Protein AF-A0A1L7AL75-F1 (afdb_monomer)

Organism: NCBI:txid257708

pLDDT: mean 78.02, std 17.89, range [44.78, 97.56]

Sequence (225 aa):
MPAPNPRIIEMVKQGLTTDAICAELGMRPRGLEHHITLARKMGLLPPSKFDPRRVDREAILNAWFAGMSRRQIVRAGIVGKARTVERVIETARNQGDPRAVFRERLPSVAVTEATVQKLRAEGLSLNKIAAAVGCHPSTVKKLLEGTVTTPEPVEPEPAPYTPPPIRRRVSALMEDQRMPELHRARKPASPGICERIPDPAAQARAVNRSPAVLSTRWADGWEGV

Nearest PDB structures (foldseek):
  2rn7-assembly1_A  TM=2.787E-01  e=5.007E+00  Shigella flexneri

Solvent-accessible surface area (backbone atoms only — not comparable to full-atom values): 14844 Å² total; per-residue (Å²): 131,86,78,55,62,65,68,60,53,52,44,51,72,74,66,54,54,72,66,60,54,23,64,76,67,75,44,56,66,72,60,52,52,51,35,54,50,51,30,34,76,69,66,76,39,79,75,58,95,78,33,90,85,63,64,54,61,63,61,53,40,51,44,42,54,72,67,46,50,63,67,52,44,31,73,69,64,71,37,97,46,56,69,56,55,51,52,51,35,52,55,32,39,78,70,68,37,77,53,38,48,67,65,69,66,64,53,69,79,60,73,44,66,66,57,56,50,51,47,45,74,73,68,50,54,62,65,57,50,15,62,76,70,74,48,57,49,69,57,55,47,50,56,60,60,68,65,60,68,70,73,72,75,75,70,72,75,75,71,80,84,71,80,74,81,86,72,86,77,78,88,88,86,85,86,83,90,76,81,78,78,85,78,78,74,76,76,77,78,75,79,77,80,75,76,77,76,75,63,77,80,64,67,77,72,71,80,81,72,78,82,76,83,80,84,78,86,81,82,82,87,84,81,91,135

Secondary structure (DSSP, 8-state):
-PPPPHHHHHHHHTT--HHHHHHHHT--HHHHHHHHHHHHHTTSSPPPTT-TTS--HHHHHHHHHTT--HHHHHHTTS-S-HHHHHHHHHHHHHTT-TTTS--TT--GGG--HHHHHHHHHTT--HHHHHHHHTS-HHHHHHHHHHT----------PPP--PPP-----S--S----PPP-----PPPPPP-------TTTGGGSS--PPP-------------

Structure (mmCIF, N/CA/C/O backbone):
data_AF-A0A1L7AL75-F1
#
_entry.id   AF-A0A1L7AL75-F1
#
loop_
_atom_site.group_PDB
_atom_site.id
_atom_site.type_symbol
_atom_site.label_atom_id
_atom_site.label_alt_id
_atom_site.label_comp_id
_atom_site.label_asym_id
_atom_site.label_entity_id
_atom_site.label_seq_id
_atom_site.pdbx_PDB_ins_code
_atom_site.Cartn_x
_atom_site.Cartn_y
_atom_site.Cartn_z
_atom_site.occupancy
_atom_site.B_iso_or_equiv
_atom_site.auth_seq_id
_atom_site.auth_comp_id
_atom_site.auth_asym_id
_atom_site.auth_atom_id
_atom_site.pdbx_PDB_model_num
ATOM 1 N N . MET A 1 1 ? 30.966 3.715 -29.310 1.00 74.25 1 MET A N 1
ATOM 2 C CA . MET A 1 1 ? 29.791 2.960 -28.813 1.00 74.25 1 MET A CA 1
ATOM 3 C C . MET A 1 1 ? 29.068 2.419 -30.035 1.00 74.25 1 MET A C 1
ATOM 5 O O . MET A 1 1 ? 28.777 3.234 -30.903 1.00 74.25 1 MET A O 1
ATOM 9 N N . PRO A 1 2 ? 28.858 1.101 -30.173 1.00 87.94 2 PRO A N 1
ATOM 10 C CA . PRO A 1 2 ? 28.135 0.561 -31.323 1.00 87.94 2 PRO A CA 1
ATOM 11 C C . PRO A 1 2 ? 26.689 1.074 -31.330 1.00 87.94 2 PRO A C 1
ATOM 13 O O . PRO A 1 2 ? 26.064 1.192 -30.272 1.00 87.94 2 PRO A O 1
ATOM 16 N N . ALA A 1 3 ? 26.170 1.398 -32.514 1.00 92.88 3 ALA A N 1
ATOM 17 C CA . ALA A 1 3 ? 24.774 1.786 -32.679 1.00 92.88 3 ALA A CA 1
ATOM 18 C C . ALA A 1 3 ? 23.839 0.604 -32.337 1.00 92.88 3 ALA A C 1
ATOM 20 O O . ALA A 1 3 ? 24.206 -0.557 -32.554 1.00 92.88 3 ALA A O 1
ATOM 21 N N . PRO A 1 4 ? 22.636 0.854 -31.784 1.00 93.31 4 PRO A N 1
ATOM 22 C CA . PRO A 1 4 ? 21.658 -0.198 -31.548 1.00 93.31 4 PRO A CA 1
ATOM 23 C C . PRO A 1 4 ? 21.196 -0.819 -32.872 1.00 93.31 4 PRO A C 1
ATOM 25 O O . PRO A 1 4 ? 20.992 -0.110 -33.854 1.00 93.31 4 PRO A O 1
ATOM 28 N N . ASN A 1 5 ? 21.019 -2.143 -32.896 1.00 94.19 5 ASN A N 1
ATOM 29 C CA . ASN A 1 5 ? 20.555 -2.847 -34.089 1.00 94.19 5 ASN A CA 1
ATOM 30 C C . ASN A 1 5 ? 19.122 -2.384 -34.447 1.00 94.19 5 ASN A C 1
ATOM 32 O O . ASN A 1 5 ? 18.234 -2.505 -33.596 1.00 94.19 5 ASN A O 1
ATOM 36 N N . PRO A 1 6 ? 18.869 -1.873 -35.669 1.00 95.00 6 PRO A N 1
ATOM 37 C CA . PRO A 1 6 ? 17.564 -1.334 -36.055 1.00 95.00 6 PRO A CA 1
ATOM 38 C C . PRO A 1 6 ? 16.448 -2.384 -36.010 1.00 95.00 6 PRO A C 1
ATOM 40 O O . PRO A 1 6 ? 15.329 -2.062 -35.614 1.00 95.00 6 PRO A O 1
ATOM 43 N N . ARG A 1 7 ? 16.758 -3.656 -36.295 1.00 96.31 7 ARG A N 1
ATOM 44 C CA . ARG A 1 7 ? 15.775 -4.748 -36.268 1.00 96.31 7 ARG A CA 1
ATOM 45 C C . ARG A 1 7 ? 15.210 -4.980 -34.863 1.00 96.31 7 ARG A C 1
ATOM 47 O O . ARG A 1 7 ? 14.011 -5.174 -34.708 1.00 96.31 7 ARG A O 1
ATOM 54 N N . ILE A 1 8 ? 16.041 -4.845 -33.822 1.00 95.00 8 ILE A N 1
ATOM 55 C CA . ILE A 1 8 ? 15.587 -4.910 -32.419 1.00 95.00 8 ILE A CA 1
ATOM 56 C C . ILE A 1 8 ? 14.568 -3.799 -32.129 1.00 95.00 8 ILE A C 1
ATOM 58 O O . ILE A 1 8 ? 13.581 -4.024 -31.433 1.00 95.00 8 ILE A O 1
ATOM 62 N N . ILE A 1 9 ? 14.797 -2.592 -32.653 1.00 95.25 9 ILE A N 1
ATOM 63 C CA . ILE A 1 9 ? 13.930 -1.432 -32.414 1.00 95.25 9 ILE A CA 1
ATOM 64 C C . ILE A 1 9 ? 12.550 -1.664 -33.032 1.00 95.25 9 ILE A C 1
ATOM 66 O O . ILE A 1 9 ? 11.542 -1.395 -32.380 1.00 95.25 9 ILE A O 1
ATOM 70 N N . GLU A 1 10 ? 12.495 -2.180 -34.259 1.00 95.88 10 GLU A N 1
ATOM 71 C CA . GLU A 1 10 ? 11.233 -2.499 -34.933 1.00 95.88 10 GLU A CA 1
ATOM 72 C C . GLU A 1 10 ? 10.448 -3.588 -34.200 1.00 95.88 10 GLU A C 1
ATOM 74 O O . GLU A 1 10 ? 9.269 -3.391 -33.912 1.00 95.88 10 GLU A O 1
ATOM 79 N N . MET A 1 11 ? 11.105 -4.678 -33.796 1.00 95.75 11 MET A N 1
ATOM 80 C CA . MET A 1 11 ? 10.448 -5.768 -33.065 1.00 95.75 11 MET A CA 1
ATOM 81 C C . MET A 1 11 ? 9.888 -5.305 -31.711 1.00 95.75 11 MET A C 1
ATOM 83 O O . MET A 1 11 ? 8.783 -5.681 -31.322 1.00 95.75 11 MET A O 1
ATOM 87 N N . VAL A 1 12 ? 10.607 -4.430 -30.996 1.00 93.00 12 VAL A N 1
ATOM 88 C CA . VAL A 1 12 ? 10.096 -3.842 -29.745 1.00 93.00 12 VAL A CA 1
ATOM 89 C C . VAL A 1 12 ? 8.904 -2.917 -30.011 1.00 93.00 12 VAL A C 1
ATOM 91 O O . VAL A 1 12 ? 7.951 -2.920 -29.234 1.00 93.00 12 VAL A O 1
ATOM 94 N N . LYS A 1 13 ? 8.917 -2.138 -31.102 1.00 92.56 13 LYS A N 1
ATOM 95 C CA . LYS A 1 13 ? 7.774 -1.292 -31.498 1.00 92.56 13 LYS A CA 1
ATOM 96 C C . LYS A 1 13 ? 6.542 -2.117 -31.874 1.00 92.56 13 LYS A C 1
ATOM 98 O O . LYS A 1 13 ? 5.430 -1.684 -31.594 1.00 92.56 13 LYS A O 1
ATOM 103 N N . GLN A 1 14 ? 6.742 -3.304 -32.440 1.00 94.81 14 GLN A N 1
ATOM 104 C CA . GLN A 1 14 ? 5.688 -4.284 -32.718 1.00 94.81 14 GLN A CA 1
ATOM 105 C C . GLN A 1 14 ? 5.157 -4.980 -31.450 1.00 94.81 14 GLN A C 1
ATOM 107 O O . GLN A 1 14 ? 4.190 -5.731 -31.523 1.00 94.81 14 GLN A O 1
ATOM 112 N N . GLY A 1 15 ? 5.755 -4.726 -30.280 1.00 91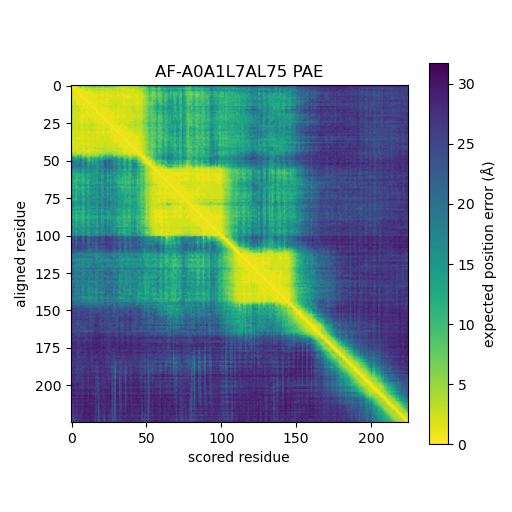.06 15 GLY A N 1
ATOM 113 C CA . GLY A 1 15 ? 5.295 -5.274 -29.005 1.00 91.06 15 GLY A CA 1
ATOM 114 C C . GLY A 1 15 ? 5.751 -6.707 -28.731 1.00 91.06 15 GLY A C 1
ATOM 115 O O . GLY A 1 15 ? 5.181 -7.353 -27.852 1.00 91.06 15 GLY A O 1
ATOM 116 N N . LEU A 1 16 ? 6.769 -7.209 -29.441 1.00 93.50 16 LEU A N 1
ATOM 117 C CA . LEU A 1 16 ? 7.317 -8.536 -29.170 1.00 93.50 16 LEU A CA 1
ATOM 118 C C . LEU A 1 16 ? 7.963 -8.588 -27.778 1.00 93.50 16 LEU A C 1
ATOM 120 O O . LEU A 1 16 ? 8.578 -7.627 -27.303 1.00 93.50 16 LEU A O 1
ATOM 124 N N . THR A 1 17 ? 7.838 -9.745 -27.128 1.00 92.12 17 THR A N 1
ATOM 125 C CA . THR A 1 17 ? 8.481 -10.006 -25.837 1.00 92.12 17 THR A CA 1
ATOM 126 C C . THR A 1 17 ? 9.994 -10.149 -26.004 1.00 92.12 17 THR A C 1
ATOM 128 O O . THR A 1 17 ? 10.495 -10.516 -27.068 1.00 92.12 17 THR A O 1
ATOM 131 N N . THR A 1 18 ? 10.750 -9.879 -24.937 1.00 91.69 18 THR A N 1
ATOM 132 C CA . THR A 1 18 ? 12.217 -10.010 -24.950 1.00 91.69 18 THR A CA 1
ATOM 133 C C . THR A 1 18 ? 12.675 -11.418 -25.312 1.00 91.69 18 THR A C 1
ATOM 135 O O . THR A 1 18 ? 13.681 -11.561 -26.002 1.00 91.69 18 THR A O 1
ATOM 138 N N . ASP A 1 19 ? 11.928 -12.442 -24.902 1.00 91.56 19 ASP A N 1
ATOM 139 C CA . ASP A 1 19 ? 12.275 -13.840 -25.165 1.00 91.56 19 ASP A CA 1
ATOM 140 C C . ASP A 1 19 ? 12.072 -14.199 -26.641 1.00 91.56 19 ASP A C 1
ATOM 142 O O . ASP A 1 19 ? 12.938 -14.839 -27.235 1.00 91.56 19 ASP A O 1
ATOM 146 N N . ALA A 1 20 ? 10.996 -13.700 -27.266 1.00 94.31 20 ALA A N 1
ATOM 147 C CA . ALA A 1 20 ? 10.756 -13.869 -28.699 1.00 94.31 20 ALA A CA 1
ATOM 148 C C . ALA A 1 20 ? 11.853 -13.196 -29.540 1.00 94.31 20 ALA A C 1
ATOM 150 O O . ALA A 1 20 ? 12.378 -13.797 -30.475 1.00 94.31 20 ALA A O 1
ATOM 151 N N . ILE A 1 21 ? 12.269 -11.982 -29.158 1.00 95.88 21 ILE A N 1
ATOM 152 C CA . ILE A 1 21 ? 13.355 -11.260 -29.839 1.00 95.88 21 ILE A CA 1
ATOM 153 C C . ILE A 1 21 ? 14.695 -11.996 -29.675 1.00 95.88 21 ILE A C 1
ATOM 155 O O . ILE A 1 21 ? 15.465 -12.097 -30.631 1.00 95.88 21 ILE A O 1
ATOM 159 N N . CYS A 1 22 ? 14.988 -12.524 -28.479 1.00 96.25 22 CYS A N 1
ATOM 160 C CA . CYS A 1 22 ? 16.199 -13.318 -28.246 1.00 96.25 22 CYS A CA 1
ATOM 161 C C . CYS A 1 22 ? 16.224 -14.581 -29.111 1.00 96.25 22 CYS A C 1
ATOM 163 O O . CYS A 1 22 ? 17.262 -14.883 -29.700 1.00 96.25 22 CYS A O 1
ATOM 165 N N . ALA A 1 23 ? 15.094 -15.293 -29.189 1.00 96.62 23 ALA A N 1
ATOM 166 C CA . ALA A 1 23 ? 14.960 -16.515 -29.971 1.00 96.62 23 ALA A CA 1
ATOM 167 C C . ALA A 1 23 ? 15.145 -16.256 -31.474 1.00 96.62 23 ALA A C 1
ATOM 169 O O . ALA A 1 23 ? 15.898 -16.977 -32.122 1.00 96.62 23 ALA A O 1
ATOM 170 N N . GLU A 1 24 ? 14.530 -15.200 -32.014 1.00 96.88 24 GLU A N 1
ATOM 171 C CA . GLU A 1 24 ? 14.629 -14.873 -33.442 1.00 96.88 24 GLU A CA 1
ATOM 172 C C . GLU A 1 24 ? 16.035 -14.410 -33.850 1.00 96.88 24 GLU A C 1
ATOM 174 O O . GLU A 1 24 ? 16.528 -14.770 -34.916 1.00 96.88 24 GLU A O 1
ATOM 179 N N . LEU A 1 25 ? 16.705 -13.620 -33.006 1.00 96.06 25 LEU A N 1
ATOM 180 C CA . LEU A 1 25 ? 18.017 -13.051 -33.332 1.00 96.06 25 LEU A CA 1
ATOM 181 C C . LEU A 1 25 ? 19.196 -13.925 -32.879 1.00 96.06 25 LEU A C 1
ATOM 183 O O . LEU A 1 25 ? 20.348 -13.538 -33.080 1.00 96.06 25 LEU A O 1
ATOM 187 N N . GLY A 1 26 ? 18.940 -15.063 -32.223 1.00 96.38 26 GLY A N 1
ATOM 188 C CA . GLY A 1 26 ? 19.986 -15.903 -31.627 1.00 96.38 26 GLY A CA 1
ATOM 189 C C . GLY A 1 26 ? 20.821 -15.165 -30.571 1.00 96.38 26 GLY A C 1
ATOM 190 O O . GLY A 1 26 ? 21.999 -15.463 -30.370 1.00 96.38 26 GLY A O 1
ATOM 191 N N . MET A 1 27 ? 20.239 -14.156 -29.916 1.00 95.56 27 MET A N 1
ATOM 192 C CA . MET A 1 27 ? 20.937 -13.283 -28.972 1.00 95.56 27 MET A CA 1
ATOM 193 C C . MET A 1 27 ? 20.711 -13.714 -27.526 1.00 95.56 27 MET A C 1
ATOM 195 O O . MET A 1 27 ? 19.650 -14.200 -27.146 1.00 95.56 27 MET A O 1
ATOM 199 N N . ARG A 1 28 ? 21.706 -13.462 -26.667 1.00 95.88 28 ARG A N 1
ATOM 200 C CA . ARG A 1 28 ? 21.546 -13.635 -25.217 1.00 95.88 28 ARG A CA 1
ATOM 201 C C . ARG A 1 28 ? 20.723 -12.477 -24.622 1.00 95.88 28 ARG A C 1
ATOM 203 O O . ARG A 1 28 ? 20.970 -11.330 -25.009 1.00 95.88 28 ARG A O 1
ATOM 210 N N . PRO A 1 29 ? 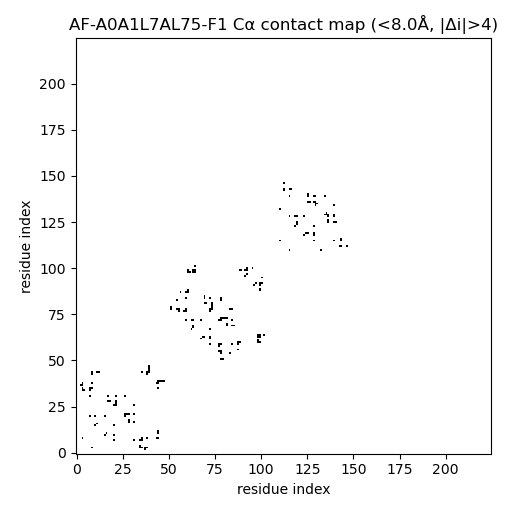19.886 -12.718 -23.592 1.00 92.56 29 PRO A N 1
ATOM 211 C CA . PRO A 1 29 ? 19.052 -11.686 -22.961 1.00 92.56 29 PRO A CA 1
ATOM 212 C C . PRO A 1 29 ? 19.815 -10.430 -22.525 1.00 92.56 29 PRO A C 1
ATOM 214 O O . PRO A 1 29 ? 19.401 -9.314 -22.818 1.00 92.56 29 PRO A O 1
ATOM 217 N N . ARG A 1 30 ? 21.002 -10.591 -21.921 1.00 89.88 30 ARG A N 1
ATOM 218 C CA . ARG A 1 30 ? 21.849 -9.452 -21.509 1.00 89.88 30 ARG A CA 1
ATOM 219 C C . ARG A 1 30 ? 22.296 -8.571 -22.681 1.00 89.88 30 ARG A C 1
ATOM 221 O O . ARG A 1 30 ? 22.416 -7.359 -22.527 1.00 89.88 30 ARG A O 1
ATOM 228 N N . GLY A 1 31 ? 22.566 -9.177 -23.839 1.00 92.62 31 GLY A N 1
ATOM 229 C CA . GLY A 1 31 ? 22.926 -8.438 -25.050 1.00 92.62 31 GLY A CA 1
ATOM 230 C C . GLY A 1 31 ? 21.741 -7.624 -25.562 1.00 92.62 31 GLY A C 1
ATOM 231 O O . GLY A 1 31 ? 21.882 -6.435 -25.842 1.00 92.62 31 GLY A O 1
ATOM 232 N N . LEU A 1 32 ? 20.556 -8.238 -25.593 1.00 93.75 32 LEU A N 1
ATOM 233 C CA . LEU A 1 32 ? 19.314 -7.567 -25.968 1.00 93.75 32 LEU A CA 1
ATOM 234 C C . LEU A 1 32 ? 18.988 -6.389 -25.031 1.00 93.75 32 LEU A C 1
ATOM 236 O O . LEU A 1 32 ? 18.718 -5.286 -25.506 1.00 93.75 32 LEU A O 1
ATOM 240 N N . GLU A 1 33 ? 19.079 -6.579 -23.711 1.00 90.38 33 GLU A N 1
ATOM 241 C CA . GLU A 1 33 ? 18.857 -5.518 -22.716 1.00 90.38 33 GLU A CA 1
ATOM 242 C C . GLU A 1 33 ? 19.773 -4.308 -22.940 1.00 90.38 33 GLU A C 1
ATOM 244 O O . GLU A 1 33 ? 19.332 -3.158 -22.822 1.00 90.38 33 GLU A O 1
ATOM 249 N N . HIS A 1 34 ? 21.038 -4.547 -23.301 1.00 92.75 34 HIS A N 1
ATOM 250 C CA . HIS A 1 34 ? 21.986 -3.481 -23.607 1.00 92.75 34 HIS A CA 1
ATOM 251 C C . HIS A 1 34 ? 21.549 -2.665 -24.832 1.00 92.75 34 HIS A C 1
ATOM 253 O O . HIS A 1 34 ? 21.519 -1.433 -24.769 1.00 92.75 34 HIS A O 1
ATOM 259 N N . HIS A 1 35 ? 21.132 -3.329 -25.915 1.00 93.81 35 HIS A N 1
ATOM 260 C CA . HIS A 1 35 ? 20.636 -2.660 -27.121 1.00 93.81 35 HIS A CA 1
ATOM 261 C C . HIS A 1 35 ? 19.342 -1.882 -26.874 1.00 93.81 35 HIS A C 1
ATOM 263 O O . HIS A 1 35 ? 19.243 -0.728 -27.290 1.00 93.81 35 HIS A O 1
ATOM 269 N N . ILE A 1 36 ? 18.380 -2.461 -26.149 1.00 90.88 36 ILE A N 1
ATOM 270 C CA . ILE A 1 36 ? 17.136 -1.775 -25.769 1.00 90.88 36 ILE A CA 1
ATOM 271 C C . ILE A 1 36 ? 17.451 -0.536 -24.919 1.00 90.88 36 ILE A C 1
ATOM 273 O O . ILE A 1 36 ? 16.872 0.533 -25.123 1.00 90.88 36 ILE A O 1
ATOM 277 N N . THR A 1 37 ? 18.397 -0.650 -23.984 1.00 90.12 37 THR A N 1
ATOM 278 C CA . THR A 1 37 ? 18.828 0.469 -23.135 1.00 90.12 37 THR A CA 1
ATOM 279 C C . THR A 1 37 ? 19.482 1.583 -23.951 1.00 90.12 37 THR A C 1
ATOM 281 O O . THR A 1 37 ? 19.159 2.754 -23.747 1.00 90.12 37 THR A O 1
ATOM 284 N N . LEU A 1 38 ? 20.377 1.245 -24.884 1.00 93.00 38 LEU A N 1
ATOM 285 C CA . LEU A 1 38 ? 21.004 2.215 -25.786 1.00 93.00 38 LEU A CA 1
ATOM 286 C C . LEU A 1 38 ? 19.973 2.904 -26.687 1.00 93.00 38 LEU A C 1
ATOM 288 O O . LEU A 1 38 ? 19.961 4.130 -26.765 1.00 93.00 38 LEU A O 1
ATOM 292 N N . ALA A 1 39 ? 19.063 2.142 -27.297 1.00 92.81 39 ALA A N 1
ATOM 293 C CA . ALA A 1 39 ? 18.007 2.682 -28.150 1.00 92.81 39 ALA A CA 1
ATOM 294 C C . ALA A 1 39 ? 17.091 3.661 -27.394 1.00 92.81 39 ALA A C 1
ATOM 296 O O . ALA A 1 39 ? 16.748 4.715 -27.927 1.00 92.81 39 ALA A O 1
ATOM 297 N N . ARG A 1 40 ? 16.754 3.370 -26.129 1.00 90.62 40 ARG A N 1
ATOM 298 C CA . ARG A 1 40 ? 16.012 4.300 -25.257 1.00 90.62 40 ARG A CA 1
ATOM 299 C C . ARG A 1 40 ? 16.813 5.554 -24.916 1.00 90.62 40 ARG A C 1
ATOM 301 O O . ARG A 1 40 ? 16.264 6.647 -24.978 1.00 90.62 40 ARG A O 1
ATOM 308 N N . LYS A 1 41 ? 18.105 5.423 -24.587 1.00 88.31 41 LYS A N 1
ATOM 309 C CA . LYS A 1 41 ? 18.988 6.582 -24.334 1.00 88.31 41 LYS A CA 1
ATOM 310 C C . LYS A 1 41 ? 19.091 7.514 -25.541 1.00 88.31 41 LYS A C 1
ATOM 312 O O . LYS A 1 41 ? 19.241 8.713 -25.360 1.00 88.31 41 LYS A O 1
ATOM 317 N N . MET A 1 42 ? 19.000 6.958 -26.745 1.00 94.12 42 MET A N 1
ATOM 318 C CA . MET A 1 42 ? 19.014 7.696 -28.008 1.00 94.12 42 MET A CA 1
ATOM 319 C C . MET A 1 42 ? 17.627 8.193 -28.453 1.00 94.12 42 MET A C 1
ATOM 321 O O . MET A 1 42 ? 17.516 8.769 -29.528 1.00 94.12 42 MET A O 1
ATOM 325 N N . GLY A 1 43 ? 16.563 7.953 -27.677 1.00 92.38 43 GLY A N 1
ATOM 326 C CA . GLY A 1 43 ? 15.202 8.380 -28.026 1.00 92.38 43 GLY A CA 1
ATOM 327 C C . GLY A 1 43 ? 14.541 7.593 -29.167 1.00 92.38 43 GLY A C 1
ATOM 328 O O . GLY A 1 43 ? 13.492 8.000 -29.652 1.00 92.38 43 GLY A O 1
ATOM 329 N N . LEU A 1 44 ? 15.115 6.461 -29.595 1.00 94.06 44 LEU A N 1
ATOM 330 C CA . LEU A 1 44 ? 14.571 5.639 -30.690 1.00 94.06 44 LEU A CA 1
ATOM 331 C C . LEU A 1 44 ? 13.434 4.706 -30.252 1.00 94.06 44 LEU A C 1
ATOM 333 O O . LEU A 1 44 ? 12.650 4.233 -31.080 1.00 94.06 44 LEU A O 1
ATOM 337 N N . LEU A 1 45 ? 13.362 4.422 -28.953 1.00 90.44 45 LEU A N 1
ATOM 338 C CA . LEU A 1 45 ? 12.288 3.665 -28.325 1.00 90.44 45 LEU A CA 1
ATOM 339 C C . LEU A 1 45 ? 11.632 4.513 -27.238 1.00 90.44 45 LEU A C 1
ATOM 341 O O . LEU A 1 45 ? 12.342 5.251 -26.544 1.00 90.44 45 LEU A O 1
ATOM 345 N N . PRO A 1 46 ? 10.310 4.369 -27.029 1.00 80.62 46 PRO A N 1
ATOM 346 C CA . PRO A 1 46 ? 9.662 4.995 -25.892 1.00 80.62 46 PRO A CA 1
ATOM 347 C C . PRO A 1 46 ? 10.322 4.511 -24.590 1.00 80.62 46 PRO A C 1
ATOM 349 O O . PRO A 1 46 ? 10.786 3.359 -24.509 1.00 80.62 46 PRO A O 1
ATOM 352 N N . PRO A 1 47 ? 10.392 5.373 -23.559 1.00 74.00 47 PRO A N 1
ATOM 353 C CA . PRO A 1 47 ? 10.876 4.957 -22.253 1.00 74.00 47 PRO A CA 1
ATOM 354 C C . PRO A 1 47 ? 10.069 3.741 -21.792 1.00 74.00 47 PRO A C 1
ATOM 356 O O . PRO A 1 47 ? 8.862 3.653 -22.023 1.00 74.00 47 PRO A O 1
ATOM 359 N N . SER A 1 48 ? 10.754 2.768 -21.187 1.00 69.12 48 SER A N 1
ATOM 360 C CA . SER A 1 48 ? 10.103 1.589 -20.613 1.00 69.12 48 SER A CA 1
ATOM 361 C C . SER A 1 48 ? 8.925 2.035 -19.753 1.00 69.12 48 SER A C 1
ATOM 363 O O . SER A 1 48 ? 9.116 2.879 -18.879 1.00 69.12 48 SER A O 1
ATOM 365 N N . LYS A 1 49 ? 7.741 1.437 -19.933 1.00 59.72 49 LYS A N 1
ATOM 366 C CA . LYS A 1 49 ? 6.634 1.612 -18.972 1.00 59.72 49 LYS A CA 1
ATOM 367 C C . LYS A 1 49 ? 7.064 1.212 -17.554 1.00 59.72 49 LYS A C 1
ATOM 369 O O . LYS A 1 49 ? 6.535 1.717 -16.577 1.00 59.72 49 LYS A O 1
ATOM 374 N N . PHE A 1 50 ? 8.067 0.340 -17.463 1.00 54.38 50 PHE A N 1
ATOM 375 C CA . PHE A 1 50 ? 8.745 -0.040 -16.237 1.00 54.38 50 PHE A CA 1
ATOM 376 C C . PHE A 1 50 ? 10.177 0.501 -16.266 1.00 54.38 50 PHE A C 1
ATOM 378 O O . PHE A 1 50 ? 11.138 -0.242 -16.473 1.00 54.38 50 PHE A O 1
ATOM 385 N N . ASP A 1 51 ? 10.339 1.819 -16.188 1.00 58.47 51 ASP A N 1
ATOM 386 C CA . ASP A 1 51 ? 11.636 2.384 -15.838 1.00 58.47 51 ASP A CA 1
ATOM 387 C C . ASP A 1 51 ? 11.686 2.448 -14.306 1.00 58.47 51 ASP A C 1
ATOM 389 O O . ASP A 1 51 ? 10.998 3.278 -13.712 1.00 58.47 51 ASP A O 1
ATOM 393 N N . PRO A 1 52 ? 12.481 1.602 -13.625 1.00 55.09 52 PRO A N 1
ATOM 394 C CA . PRO A 1 52 ? 12.601 1.655 -12.169 1.00 55.09 52 PRO A CA 1
ATOM 395 C C . PRO A 1 52 ? 13.120 3.013 -11.667 1.00 55.09 52 PRO A C 1
ATOM 397 O O . PRO A 1 52 ? 13.074 3.271 -10.464 1.00 55.09 52 PRO A O 1
ATOM 400 N N . ARG A 1 53 ? 13.624 3.873 -12.568 1.00 59.62 53 ARG A N 1
ATOM 401 C CA . ARG A 1 53 ? 14.015 5.256 -12.282 1.00 59.62 53 ARG A CA 1
ATOM 402 C C . ARG A 1 53 ? 12.872 6.255 -12.464 1.00 59.62 53 ARG A C 1
ATOM 404 O O . ARG A 1 53 ? 12.864 7.257 -11.757 1.00 59.62 53 ARG A O 1
ATOM 411 N N . ARG A 1 54 ? 11.897 5.990 -13.341 1.00 67.19 54 ARG A N 1
ATOM 412 C CA . ARG A 1 54 ? 10.644 6.759 -13.424 1.00 67.19 54 ARG A CA 1
ATOM 413 C C . ARG A 1 54 ? 9.570 6.039 -12.634 1.00 67.19 54 ARG A C 1
ATOM 415 O O . ARG A 1 54 ? 8.638 5.452 -13.168 1.00 67.19 54 ARG A O 1
ATOM 422 N N . VAL A 1 55 ? 9.746 6.088 -11.325 1.00 80.12 55 VAL A N 1
ATOM 423 C CA . VAL A 1 55 ? 8.680 5.761 -10.390 1.00 80.12 55 VAL A CA 1
ATOM 424 C C . VAL A 1 55 ? 7.531 6.723 -10.679 1.00 80.12 55 VAL A C 1
ATOM 426 O O . VAL A 1 55 ? 7.714 7.932 -10.533 1.00 80.12 55 VAL A O 1
ATOM 429 N N . ASP A 1 56 ? 6.382 6.202 -11.106 1.00 90.38 56 ASP A N 1
ATOM 430 C CA . ASP A 1 56 ? 5.184 7.015 -11.305 1.00 90.38 56 ASP A CA 1
ATOM 431 C C . ASP A 1 56 ? 4.668 7.472 -9.935 1.00 90.38 56 ASP A C 1
ATOM 433 O O . ASP A 1 56 ? 3.926 6.784 -9.227 1.00 90.38 56 ASP A O 1
ATOM 437 N N . ARG A 1 57 ? 5.185 8.629 -9.517 1.00 93.50 57 ARG A N 1
ATOM 438 C CA . ARG A 1 57 ? 4.933 9.219 -8.208 1.00 93.50 57 ARG A CA 1
ATOM 439 C C . ARG A 1 57 ? 3.444 9.488 -8.019 1.00 93.50 57 ARG A C 1
ATOM 441 O O . ARG A 1 57 ? 2.930 9.249 -6.929 1.00 93.50 57 ARG A O 1
ATOM 448 N N . GLU A 1 58 ? 2.764 9.933 -9.070 1.00 94.62 58 GLU A N 1
ATOM 449 C CA . GLU A 1 58 ? 1.338 10.238 -9.036 1.00 94.62 58 GLU A CA 1
ATOM 450 C C . GLU A 1 58 ? 0.505 8.967 -8.897 1.00 94.62 58 GLU A C 1
ATOM 452 O O . GLU A 1 58 ? -0.375 8.916 -8.038 1.00 94.62 58 GLU A O 1
ATOM 457 N N . ALA A 1 59 ? 0.823 7.908 -9.650 1.00 94.69 59 ALA A N 1
ATOM 458 C CA . ALA A 1 59 ? 0.136 6.624 -9.521 1.00 94.69 59 ALA A CA 1
ATOM 459 C C . ALA A 1 59 ? 0.283 6.026 -8.113 1.00 94.69 59 ALA A C 1
ATOM 461 O O . ALA A 1 59 ? -0.693 5.528 -7.546 1.00 94.69 59 ALA A O 1
ATOM 462 N N . ILE A 1 60 ? 1.476 6.117 -7.510 1.00 95.19 60 ILE A N 1
ATOM 463 C CA . ILE A 1 60 ? 1.700 5.670 -6.127 1.00 95.19 60 ILE A CA 1
ATOM 464 C C . ILE A 1 60 ? 0.851 6.478 -5.144 1.00 95.19 60 ILE A C 1
ATOM 466 O O . ILE A 1 60 ? 0.204 5.886 -4.280 1.00 95.19 60 ILE A O 1
ATOM 470 N N . LEU A 1 61 ? 0.849 7.809 -5.258 1.00 95.19 61 LEU A N 1
ATOM 471 C CA . LEU A 1 61 ? 0.096 8.678 -4.352 1.00 95.19 61 LEU A CA 1
ATOM 472 C C . LEU A 1 61 ? -1.417 8.502 -4.514 1.00 95.19 61 LEU A C 1
ATOM 474 O O . LEU A 1 61 ? -2.125 8.478 -3.514 1.00 95.19 61 LEU A O 1
ATOM 478 N N . ASN A 1 62 ? -1.911 8.300 -5.737 1.00 94.62 62 ASN A N 1
ATOM 479 C CA . ASN A 1 62 ? -3.322 8.019 -6.000 1.00 94.62 62 ASN A CA 1
ATOM 480 C C . ASN A 1 62 ? -3.750 6.664 -5.425 1.00 94.62 62 ASN A C 1
ATOM 482 O O . ASN A 1 62 ? -4.780 6.579 -4.761 1.00 94.62 62 ASN A O 1
ATOM 486 N N . ALA A 1 63 ? -2.947 5.612 -5.618 1.00 94.38 63 ALA A N 1
ATOM 487 C CA . ALA A 1 63 ? -3.227 4.294 -5.049 1.00 94.38 63 ALA A CA 1
ATOM 488 C C . ALA A 1 63 ? -3.184 4.314 -3.513 1.00 94.38 63 ALA A C 1
ATOM 490 O O . ALA A 1 63 ? -4.030 3.715 -2.849 1.00 94.38 63 ALA A O 1
ATOM 491 N N . TRP A 1 64 ? -2.225 5.045 -2.941 1.00 94.31 64 TRP A N 1
ATOM 492 C CA . TRP A 1 64 ? -2.139 5.273 -1.502 1.00 94.31 64 TRP A CA 1
ATOM 493 C C . TRP A 1 64 ? -3.358 6.032 -0.966 1.00 94.31 64 TRP A C 1
ATOM 495 O O . TRP A 1 64 ? -3.965 5.604 0.014 1.00 94.31 64 TRP A O 1
ATOM 505 N N . PHE A 1 65 ? -3.759 7.114 -1.636 1.00 92.94 65 PHE A N 1
ATOM 506 C CA . PHE A 1 65 ? -4.936 7.908 -1.285 1.00 92.94 65 PHE A CA 1
ATOM 507 C C . PHE A 1 65 ? -6.242 7.107 -1.389 1.00 92.94 65 PHE A C 1
ATOM 509 O O . PHE A 1 65 ? -7.142 7.288 -0.573 1.00 92.94 65 PHE A O 1
ATOM 516 N N . ALA A 1 66 ? -6.314 6.152 -2.320 1.00 90.88 66 ALA A N 1
ATOM 517 C CA . ALA A 1 66 ? -7.406 5.184 -2.429 1.00 90.88 66 ALA A CA 1
ATOM 518 C C . ALA A 1 66 ? -7.425 4.132 -1.295 1.00 90.88 66 ALA A C 1
ATOM 520 O O . ALA A 1 66 ? -8.253 3.224 -1.307 1.00 90.88 66 ALA A O 1
ATOM 521 N N . GLY A 1 67 ? -6.516 4.221 -0.318 1.00 90.75 67 GLY A N 1
ATOM 522 C CA . GLY A 1 67 ? -6.461 3.333 0.843 1.00 90.75 67 GLY A CA 1
ATOM 523 C C . GLY A 1 67 ? -5.693 2.032 0.611 1.00 90.75 67 GLY A C 1
ATOM 524 O O . GLY A 1 67 ? -5.726 1.145 1.467 1.00 90.75 67 GLY A O 1
ATOM 525 N N . MET A 1 68 ? -4.979 1.886 -0.511 1.00 92.81 68 MET A N 1
ATOM 526 C CA . MET A 1 68 ? -4.157 0.699 -0.736 1.00 92.81 68 MET A CA 1
ATOM 527 C C . MET A 1 68 ? -2.945 0.685 0.198 1.00 92.81 68 MET A C 1
ATOM 529 O O . MET A 1 68 ? -2.204 1.658 0.340 1.00 92.81 68 MET A O 1
ATOM 533 N N . SER A 1 69 ? -2.678 -0.475 0.794 1.00 91.12 69 SER A N 1
ATOM 534 C CA . SER A 1 69 ? -1.453 -0.695 1.560 1.00 91.12 69 SER A CA 1
ATOM 535 C C . SER A 1 69 ? -0.214 -0.725 0.656 1.00 91.12 69 SER A C 1
ATOM 537 O O . SER A 1 69 ? -0.279 -1.095 -0.517 1.00 91.12 69 SER A O 1
ATOM 539 N N . ARG A 1 70 ? 0.967 -0.460 1.234 1.00 93.88 70 ARG A N 1
ATOM 540 C CA . ARG A 1 70 ? 2.265 -0.545 0.527 1.00 93.88 70 ARG A CA 1
ATOM 541 C C . ARG A 1 70 ? 2.444 -1.864 -0.235 1.00 93.88 70 ARG A C 1
ATOM 543 O O . ARG A 1 70 ? 2.940 -1.869 -1.356 1.00 93.88 70 ARG A O 1
ATOM 550 N N . ARG A 1 71 ? 2.029 -2.986 0.369 1.00 92.25 71 ARG A N 1
ATOM 551 C CA . ARG A 1 71 ? 2.117 -4.319 -0.251 1.00 92.25 71 ARG A CA 1
ATOM 552 C C . ARG A 1 71 ? 1.163 -4.464 -1.437 1.00 92.25 71 ARG A C 1
ATOM 554 O O . ARG A 1 71 ? 1.553 -5.059 -2.435 1.00 92.25 71 ARG A O 1
ATOM 561 N N . GLN A 1 72 ? -0.052 -3.919 -1.344 1.00 92.75 72 GLN A N 1
ATOM 562 C CA . GLN A 1 72 ? -1.018 -3.932 -2.449 1.00 92.75 72 GLN A CA 1
ATOM 563 C C . GLN A 1 72 ? -0.527 -3.097 -3.633 1.00 92.75 72 GLN A C 1
ATOM 565 O O . GLN A 1 72 ? -0.599 -3.578 -4.755 1.00 92.75 72 GLN A O 1
ATOM 570 N N . ILE A 1 73 ? 0.058 -1.921 -3.387 1.00 94.88 73 ILE A N 1
ATOM 571 C CA . ILE A 1 73 ? 0.630 -1.061 -4.440 1.00 94.88 73 ILE A CA 1
ATOM 572 C C . ILE A 1 73 ? 1.752 -1.787 -5.202 1.00 94.88 73 ILE A C 1
ATOM 574 O O . ILE A 1 73 ? 1.810 -1.733 -6.428 1.00 94.88 73 ILE A O 1
ATOM 578 N N . VAL A 1 74 ? 2.621 -2.515 -4.490 1.00 93.88 74 VAL A N 1
ATOM 579 C CA . VAL A 1 74 ? 3.679 -3.327 -5.119 1.00 93.88 74 VAL A CA 1
ATOM 580 C C . VAL A 1 74 ? 3.090 -4.501 -5.901 1.00 93.88 74 VAL A C 1
ATOM 582 O O . VAL A 1 74 ? 3.493 -4.747 -7.034 1.00 93.88 74 VAL A O 1
ATOM 585 N N . ARG A 1 75 ? 2.111 -5.214 -5.328 1.00 91.56 75 ARG A N 1
ATOM 586 C CA . ARG A 1 75 ? 1.441 -6.340 -5.999 1.00 91.56 75 ARG A CA 1
ATOM 587 C C . ARG A 1 75 ? 0.674 -5.899 -7.249 1.00 91.56 75 ARG A C 1
ATOM 589 O O . ARG A 1 75 ? 0.616 -6.658 -8.205 1.00 91.56 75 ARG A O 1
ATOM 596 N N . ALA A 1 76 ? 0.142 -4.679 -7.258 1.00 90.38 76 ALA A N 1
ATOM 597 C CA . ALA A 1 76 ? -0.507 -4.072 -8.416 1.00 90.38 76 ALA A CA 1
ATOM 598 C C . ALA A 1 76 ? 0.475 -3.705 -9.547 1.00 90.38 76 ALA A C 1
ATOM 600 O O . ALA A 1 76 ? 0.048 -3.220 -10.588 1.00 90.38 76 ALA A O 1
ATOM 601 N N . GLY A 1 77 ? 1.787 -3.900 -9.360 1.00 90.19 77 GLY A N 1
ATOM 602 C CA . GLY A 1 77 ? 2.792 -3.637 -10.391 1.00 90.19 77 GLY A CA 1
ATOM 603 C C . GLY A 1 77 ? 3.107 -2.155 -10.608 1.00 90.19 77 GLY A C 1
ATOM 604 O O . GLY A 1 77 ? 3.900 -1.839 -11.488 1.00 90.19 77 GLY A O 1
ATOM 605 N N . ILE A 1 78 ? 2.550 -1.252 -9.788 1.00 88.38 78 ILE A N 1
ATOM 606 C CA . ILE A 1 78 ? 2.804 0.199 -9.870 1.00 88.38 78 ILE A CA 1
ATOM 607 C C . ILE A 1 78 ? 4.286 0.493 -9.600 1.00 88.38 78 ILE A C 1
ATOM 609 O O . ILE A 1 78 ? 4.893 1.363 -10.219 1.00 88.38 78 ILE A O 1
ATOM 613 N N . VAL A 1 79 ? 4.896 -0.254 -8.676 1.00 91.00 79 VAL A N 1
ATOM 614 C CA . VAL A 1 79 ? 6.331 -0.169 -8.402 1.00 91.00 79 VAL A CA 1
ATOM 615 C C . VAL A 1 79 ? 6.877 -1.505 -7.920 1.00 91.00 79 VAL A C 1
ATOM 617 O O . VAL A 1 79 ? 6.236 -2.216 -7.154 1.00 91.00 79 VAL A O 1
ATOM 620 N N . GLY A 1 80 ? 8.106 -1.836 -8.317 1.00 85.81 80 GLY A N 1
ATOM 621 C CA . GLY A 1 80 ? 8.711 -3.129 -7.981 1.00 85.81 80 GLY A CA 1
ATOM 622 C C . GLY A 1 80 ? 9.190 -3.281 -6.531 1.00 85.81 80 GLY A C 1
ATOM 623 O O . GLY A 1 80 ? 9.577 -4.376 -6.137 1.00 85.81 80 GLY A O 1
ATOM 624 N N . LYS A 1 81 ? 9.234 -2.208 -5.725 1.00 91.69 81 LYS A N 1
ATOM 625 C CA . LYS A 1 81 ? 9.820 -2.241 -4.371 1.00 91.69 81 LYS A CA 1
ATOM 626 C C . LYS A 1 81 ? 9.006 -1.431 -3.367 1.00 91.69 81 LYS A C 1
ATOM 628 O O . LYS A 1 81 ? 8.757 -0.245 -3.569 1.00 91.69 81 LYS A O 1
ATOM 633 N N . ALA A 1 82 ? 8.709 -2.036 -2.216 1.00 91.25 82 ALA A N 1
ATOM 634 C CA . ALA A 1 82 ? 7.965 -1.387 -1.131 1.00 91.25 82 ALA A CA 1
ATOM 635 C C . ALA A 1 82 ? 8.689 -0.157 -0.551 1.00 91.25 82 ALA A C 1
ATOM 637 O O . ALA A 1 82 ? 8.050 0.842 -0.234 1.00 91.25 82 ALA A O 1
ATOM 638 N N . ARG A 1 83 ? 10.027 -0.195 -0.475 1.00 92.31 83 ARG A N 1
ATOM 639 C CA . ARG A 1 83 ? 10.846 0.925 0.022 1.00 92.31 83 ARG A CA 1
ATOM 640 C C . ARG A 1 83 ? 10.720 2.181 -0.848 1.00 92.31 83 ARG A C 1
ATOM 642 O O . ARG A 1 83 ? 10.868 3.293 -0.355 1.00 92.31 83 ARG A O 1
ATOM 649 N N . THR A 1 84 ? 10.434 2.008 -2.137 1.00 93.12 84 THR A N 1
ATOM 650 C CA . THR A 1 84 ? 10.193 3.125 -3.053 1.00 93.12 84 THR A CA 1
ATOM 651 C C . THR A 1 84 ? 8.863 3.808 -2.749 1.00 93.12 84 THR A C 1
ATOM 653 O O . THR A 1 84 ? 8.822 5.033 -2.697 1.00 93.12 84 THR A O 1
ATOM 656 N N . VAL A 1 85 ? 7.805 3.030 -2.483 1.00 94.50 85 VAL A N 1
ATOM 657 C CA . VAL A 1 85 ? 6.497 3.554 -2.045 1.00 94.50 85 VAL A CA 1
ATOM 658 C C . VAL A 1 85 ? 6.663 4.403 -0.786 1.00 94.50 85 VAL A C 1
ATOM 660 O O . VAL A 1 85 ? 6.195 5.533 -0.736 1.00 94.50 85 VAL A O 1
ATOM 663 N N . GLU A 1 86 ? 7.382 3.879 0.208 1.00 94.12 86 GLU A N 1
ATOM 664 C CA . GLU A 1 86 ? 7.636 4.571 1.475 1.00 94.12 86 GLU A CA 1
ATOM 665 C C . GLU A 1 86 ? 8.370 5.901 1.279 1.00 94.12 86 GLU A C 1
ATOM 667 O O . GLU A 1 86 ? 7.878 6.929 1.733 1.00 94.12 86 GLU A O 1
ATOM 672 N N . ARG A 1 87 ? 9.469 5.907 0.513 1.00 94.88 87 ARG A N 1
ATOM 673 C CA . ARG A 1 87 ? 10.220 7.135 0.210 1.00 94.88 87 ARG A CA 1
ATOM 674 C C . ARG A 1 87 ? 9.372 8.169 -0.534 1.00 94.88 87 ARG A C 1
ATOM 676 O O . ARG A 1 87 ? 9.482 9.361 -0.260 1.00 94.88 87 ARG A O 1
ATOM 683 N N . VAL A 1 88 ? 8.538 7.734 -1.481 1.00 94.75 88 VAL A N 1
ATOM 684 C CA . VAL A 1 88 ? 7.638 8.625 -2.231 1.00 94.75 88 VAL A CA 1
ATOM 685 C C . VAL A 1 88 ? 6.612 9.278 -1.307 1.00 94.75 88 VAL A C 1
ATOM 687 O O . VAL A 1 88 ? 6.432 10.495 -1.376 1.00 94.75 88 VAL A O 1
ATOM 690 N N . ILE A 1 89 ? 5.981 8.489 -0.434 1.00 94.75 89 ILE A N 1
ATOM 691 C CA . ILE A 1 89 ? 4.996 8.979 0.535 1.00 94.75 89 ILE A CA 1
ATOM 692 C C . ILE A 1 89 ? 5.659 9.932 1.530 1.00 94.75 89 ILE A C 1
ATOM 694 O O . ILE A 1 89 ? 5.130 11.007 1.776 1.00 94.75 89 ILE A O 1
ATOM 698 N N . GLU A 1 90 ? 6.825 9.581 2.070 1.00 93.06 90 GLU A N 1
ATOM 699 C CA . GLU A 1 90 ? 7.580 10.426 3.001 1.00 93.06 90 GLU A CA 1
ATOM 700 C C . GLU A 1 90 ? 7.963 11.768 2.364 1.00 93.06 90 GLU A C 1
ATOM 702 O O . GLU A 1 90 ? 7.689 12.825 2.926 1.00 93.06 90 GLU A O 1
ATOM 707 N N . THR A 1 91 ? 8.488 11.741 1.135 1.00 94.19 91 THR A N 1
ATOM 708 C CA . THR A 1 91 ? 8.815 12.966 0.387 1.00 94.19 91 THR A CA 1
ATOM 709 C C . THR A 1 91 ? 7.570 13.827 0.160 1.00 94.19 91 THR A C 1
ATOM 711 O O . THR A 1 91 ? 7.638 15.047 0.254 1.00 94.19 91 THR A O 1
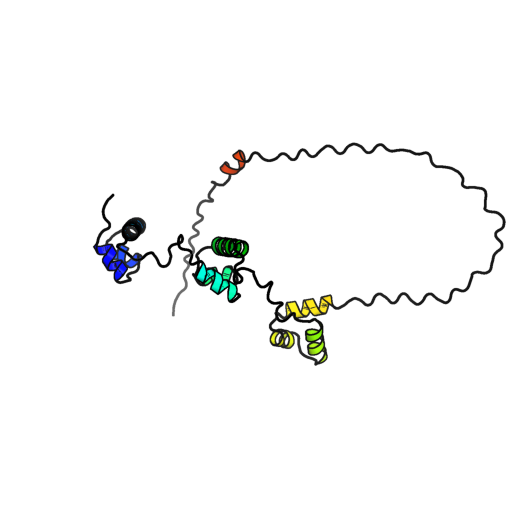ATOM 714 N N . ALA A 1 92 ? 6.423 13.211 -0.141 1.00 95.19 92 ALA A N 1
ATOM 715 C CA . ALA A 1 92 ? 5.172 13.931 -0.363 1.00 95.19 92 ALA A CA 1
ATOM 716 C C . ALA A 1 92 ? 4.574 14.497 0.942 1.00 95.19 92 ALA A C 1
ATOM 718 O O . ALA A 1 92 ? 4.069 15.615 0.936 1.00 95.19 92 ALA A O 1
ATOM 719 N N . ARG A 1 93 ? 4.718 13.800 2.079 1.00 94.00 93 ARG A N 1
ATOM 720 C CA . ARG A 1 93 ? 4.355 14.332 3.407 1.00 94.00 93 ARG A CA 1
ATOM 721 C C . ARG A 1 93 ? 5.178 15.558 3.769 1.00 94.00 93 ARG A C 1
ATOM 723 O O . ARG A 1 93 ? 4.610 16.559 4.185 1.00 94.00 93 ARG A O 1
ATOM 730 N N . ASN A 1 94 ? 6.490 15.498 3.551 1.00 92.19 94 ASN A N 1
ATOM 731 C CA . ASN A 1 94 ? 7.387 16.627 3.807 1.00 92.19 94 ASN A CA 1
ATOM 732 C C . ASN A 1 94 ? 7.070 17.838 2.911 1.00 92.19 94 ASN A C 1
ATOM 734 O O . ASN A 1 94 ? 7.390 18.965 3.268 1.00 92.19 94 ASN A O 1
ATOM 738 N N . GLN A 1 95 ? 6.429 17.612 1.761 1.00 95.75 95 GLN A N 1
ATOM 739 C CA . GLN A 1 95 ? 5.952 18.657 0.850 1.00 95.75 95 GLN A CA 1
ATOM 740 C C . GLN A 1 95 ? 4.536 19.158 1.184 1.00 95.75 95 GLN A C 1
ATOM 742 O O . GLN A 1 95 ? 4.047 20.057 0.509 1.00 95.75 95 GLN A O 1
ATOM 747 N N . GLY A 1 96 ? 3.873 18.596 2.201 1.00 93.75 96 GLY A N 1
ATOM 748 C CA . GLY A 1 96 ? 2.510 18.971 2.580 1.00 93.75 96 GLY A CA 1
ATOM 749 C C . GLY A 1 96 ? 1.425 18.448 1.634 1.00 93.75 96 GLY A C 1
ATOM 750 O O . GLY A 1 96 ? 0.326 18.996 1.616 1.00 93.75 96 GLY A O 1
ATOM 751 N N . ASP A 1 97 ? 1.699 17.404 0.844 1.00 95.44 97 ASP A N 1
ATOM 752 C CA . ASP A 1 97 ? 0.704 16.836 -0.069 1.00 95.44 97 ASP A CA 1
ATOM 753 C C . ASP A 1 97 ? -0.435 16.156 0.725 1.00 95.44 97 ASP A C 1
ATOM 755 O O . ASP A 1 97 ? -0.182 15.186 1.459 1.00 95.44 97 ASP A O 1
ATOM 759 N N . PRO A 1 98 ? -1.701 16.596 0.565 1.00 92.81 98 PRO A N 1
ATOM 760 C CA . PRO A 1 98 ? -2.835 16.029 1.291 1.00 92.81 98 PRO A CA 1
ATOM 761 C C . PRO A 1 98 ? -3.092 14.553 0.957 1.00 92.81 98 PRO A C 1
ATOM 763 O O . PRO A 1 98 ? -3.710 13.851 1.755 1.00 92.81 98 PRO A O 1
ATOM 766 N N . ARG A 1 99 ? -2.615 14.049 -0.192 1.00 92.75 99 ARG A N 1
ATOM 767 C CA . ARG A 1 99 ? -2.727 12.627 -0.560 1.00 92.75 99 ARG A CA 1
ATOM 768 C C . ARG A 1 99 ? -1.780 11.748 0.250 1.00 92.75 99 ARG A C 1
ATOM 770 O O . ARG A 1 99 ? -2.067 10.574 0.469 1.00 92.75 99 ARG A O 1
ATOM 777 N N . ALA A 1 100 ? -0.639 12.296 0.665 1.00 92.44 100 ALA A N 1
ATOM 778 C CA . ALA A 1 100 ? 0.435 11.560 1.326 1.00 92.44 100 ALA A CA 1
ATOM 779 C C . ALA A 1 100 ? 0.307 11.533 2.848 1.00 92.44 100 ALA A C 1
ATOM 781 O O . ALA A 1 100 ? 0.799 10.595 3.498 1.00 92.44 100 ALA A O 1
ATOM 782 N N . VAL A 1 101 ? -0.362 12.542 3.416 1.00 87.31 101 VAL A N 1
ATOM 783 C CA . VAL A 1 101 ? -0.864 12.487 4.786 1.00 87.31 101 VAL A CA 1
ATOM 784 C C . VAL A 1 101 ? -1.806 11.296 4.825 1.00 87.31 101 VAL A C 1
ATOM 786 O O . VAL A 1 101 ? -2.914 11.319 4.294 1.00 87.31 101 VAL A O 1
ATOM 789 N N . PHE A 1 102 ? -1.300 10.190 5.371 1.00 67.19 102 PHE A N 1
ATOM 790 C CA . PHE A 1 102 ? -2.131 9.034 5.632 1.00 67.19 102 PHE A CA 1
ATOM 791 C C . PHE A 1 102 ? -3.240 9.582 6.504 1.00 67.19 102 PHE A C 1
ATOM 793 O O . PHE A 1 102 ? -2.947 10.103 7.579 1.00 67.19 102 PHE A O 1
ATOM 800 N N . ARG A 1 103 ? -4.484 9.523 6.021 1.00 58.81 103 ARG A N 1
ATOM 801 C CA . ARG A 1 103 ? -5.616 9.587 6.928 1.00 58.81 103 ARG A CA 1
ATOM 802 C C . ARG A 1 103 ? -5.346 8.426 7.865 1.00 58.81 103 ARG A C 1
ATOM 804 O O . ARG A 1 103 ? -5.526 7.287 7.433 1.00 58.81 103 ARG A O 1
ATOM 811 N N . GLU A 1 104 ? -4.745 8.708 9.030 1.00 53.03 104 GLU A N 1
ATOM 812 C CA . GLU A 1 104 ? -4.684 7.810 10.180 1.00 53.03 104 GLU A CA 1
ATOM 813 C C . GLU A 1 104 ? -5.968 7.047 10.104 1.00 53.03 104 GLU A C 1
ATOM 815 O O . GLU A 1 104 ? -6.986 7.732 10.211 1.00 53.03 104 GLU A O 1
ATOM 820 N N . ARG A 1 105 ? -5.876 5.763 9.682 1.00 50.41 105 ARG A N 1
ATOM 821 C CA . ARG A 1 105 ? -6.993 4.920 9.221 1.00 50.41 105 ARG A CA 1
ATOM 822 C C . ARG A 1 105 ? -8.271 5.676 9.500 1.00 50.41 105 ARG A C 1
ATOM 824 O O . ARG A 1 105 ? -8.588 5.650 10.686 1.00 50.41 105 ARG A O 1
ATOM 831 N N . LEU A 1 106 ? -8.865 6.425 8.541 1.00 45.41 106 LEU A N 1
ATOM 832 C CA . LEU A 1 106 ? -10.123 7.166 8.793 1.00 45.41 106 LEU A CA 1
ATOM 833 C C . LEU A 1 106 ? -10.892 6.296 9.761 1.00 45.41 106 LEU A C 1
ATOM 835 O O . LEU A 1 106 ? -11.134 5.158 9.335 1.00 45.41 106 LEU A O 1
ATOM 839 N N . PRO A 1 107 ? -11.016 6.694 11.046 1.00 48.56 107 PRO A N 1
ATOM 840 C CA . PRO A 1 107 ? -11.162 5.741 12.141 1.00 48.56 107 PRO A CA 1
ATOM 841 C C . PRO A 1 107 ? -12.274 4.846 11.683 1.00 48.56 107 PRO A C 1
ATOM 843 O O . PRO A 1 107 ? -13.316 5.400 11.356 1.00 48.56 107 PRO A O 1
ATOM 846 N N . SER A 1 108 ? -11.967 3.571 11.413 1.00 50.66 108 SER A N 1
ATOM 847 C CA . SER A 1 108 ? -12.779 2.711 10.544 1.00 50.66 108 SER A CA 1
ATOM 848 C C . SER A 1 108 ? -14.200 2.768 11.067 1.00 50.66 108 SER A C 1
ATOM 850 O O . SER A 1 108 ? -14.419 2.146 12.097 1.00 50.66 108 SER A O 1
ATOM 852 N N . VAL A 1 109 ? -15.042 3.638 10.488 1.00 54.34 109 VAL A N 1
ATOM 853 C CA . VAL A 1 109 ? -16.139 4.344 11.190 1.00 54.34 109 VAL A CA 1
ATOM 854 C C . VAL A 1 109 ? -16.054 4.126 12.697 1.00 54.34 109 VAL A C 1
ATOM 856 O O . VAL A 1 109 ? -16.730 3.211 13.146 1.00 54.34 109 VAL A O 1
ATOM 859 N N . ALA A 1 110 ? -15.114 4.817 13.381 1.00 57.44 110 ALA A N 1
ATOM 860 C CA . ALA A 1 110 ? -14.618 4.530 14.737 1.00 57.44 110 ALA A CA 1
ATOM 861 C C . ALA A 1 110 ? -15.584 3.593 15.432 1.00 57.44 110 ALA A C 1
ATOM 863 O O . ALA A 1 110 ? -16.622 4.073 15.881 1.00 57.44 110 ALA A O 1
ATOM 864 N N . VAL A 1 111 ? -15.346 2.280 15.329 1.00 65.94 111 VAL A N 1
ATOM 865 C CA . VAL A 1 111 ? -16.332 1.300 15.774 1.00 65.94 111 VAL A CA 1
ATOM 866 C C . VAL A 1 111 ? -16.519 1.569 17.244 1.00 65.94 111 VAL A C 1
ATOM 868 O O . VAL A 1 111 ? -15.677 1.196 18.058 1.00 65.94 111 VAL A O 1
ATOM 871 N N . THR A 1 112 ? -17.565 2.318 17.567 1.00 79.94 112 THR A N 1
ATOM 872 C CA . THR A 1 112 ? -17.766 2.752 18.927 1.00 79.94 112 THR A CA 1
ATOM 873 C C . THR A 1 112 ? -18.170 1.496 19.654 1.00 79.94 112 THR A C 1
ATOM 875 O O . THR A 1 112 ? -19.030 0.741 19.188 1.00 79.94 112 THR A O 1
ATOM 878 N N . GLU A 1 113 ? -17.528 1.244 20.787 1.00 85.88 113 GLU A N 1
ATOM 879 C CA . GLU A 1 113 ? -17.896 0.134 21.660 1.00 85.88 113 GLU A CA 1
ATOM 880 C C . GLU A 1 113 ? -19.405 0.150 21.928 1.00 85.88 113 GLU A C 1
ATOM 882 O O . GLU A 1 113 ? -20.037 -0.899 21.894 1.00 85.88 113 GLU A O 1
ATOM 887 N N . ALA A 1 114 ? -20.005 1.345 22.010 1.00 87.56 114 ALA A N 1
ATOM 888 C CA . ALA A 1 114 ? -21.448 1.559 22.066 1.00 87.56 114 ALA A CA 1
ATOM 889 C C . ALA A 1 114 ? -22.234 0.897 20.914 1.00 87.56 114 ALA A C 1
ATOM 891 O O . ALA A 1 114 ? -23.262 0.269 21.153 1.00 87.56 114 ALA A O 1
ATOM 892 N N . THR A 1 115 ? -21.764 0.991 19.665 1.00 91.94 115 THR A N 1
ATOM 893 C CA . THR A 1 115 ? -22.434 0.365 18.509 1.00 91.94 115 THR A CA 1
ATOM 894 C C . THR A 1 115 ? -22.322 -1.157 18.572 1.00 91.94 115 THR A C 1
ATOM 896 O O . THR A 1 115 ? -23.301 -1.864 18.338 1.00 91.94 115 THR A O 1
ATOM 899 N N . VAL A 1 116 ? -21.149 -1.678 18.947 1.00 94.00 116 VAL A N 1
ATOM 900 C CA . VAL A 1 116 ? -20.928 -3.124 19.118 1.00 94.00 116 VAL A CA 1
ATOM 901 C C . VAL A 1 116 ? -21.772 -3.680 20.266 1.00 94.00 116 VAL A C 1
ATOM 903 O O . VAL A 1 116 ? -22.390 -4.732 20.109 1.00 94.00 116 VAL A O 1
ATOM 906 N N . GLN A 1 117 ? -21.845 -2.969 21.393 1.00 92.44 117 GLN A N 1
ATOM 907 C CA . GLN A 1 117 ? -22.671 -3.329 22.546 1.00 92.44 117 GLN A CA 1
ATOM 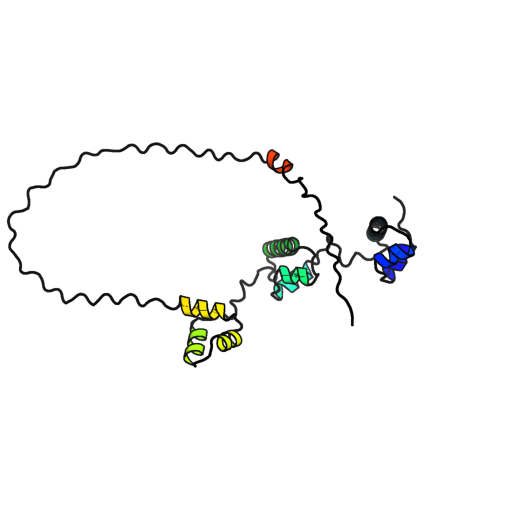908 C C . GLN A 1 117 ? -24.163 -3.275 22.213 1.00 92.44 117 GLN A C 1
ATOM 910 O O . GLN A 1 117 ? -24.886 -4.204 22.564 1.00 92.44 117 GLN A O 1
ATOM 915 N N . LYS A 1 118 ? -24.621 -2.259 21.470 1.00 95.19 118 LYS A N 1
ATOM 916 C CA . LYS A 1 118 ? -26.012 -2.165 21.008 1.00 95.19 118 LYS A CA 1
ATOM 917 C C . LYS A 1 118 ? -26.400 -3.364 20.137 1.00 95.19 118 LYS A C 1
ATOM 919 O O . LYS A 1 118 ? -27.369 -4.050 20.443 1.00 95.19 118 LYS A O 1
ATOM 924 N N . LEU A 1 119 ? -25.594 -3.689 19.124 1.00 95.94 119 LEU A N 1
ATOM 925 C CA . LEU A 1 119 ? -25.830 -4.857 18.264 1.00 95.94 119 LEU A CA 1
ATOM 926 C C . LEU A 1 119 ? -25.756 -6.182 19.044 1.00 95.94 119 LEU A C 1
ATOM 928 O O . LEU A 1 119 ? -26.418 -7.160 18.697 1.00 95.94 119 LEU A O 1
ATOM 932 N N . ARG A 1 120 ? -24.954 -6.237 20.115 1.00 95.81 120 ARG A N 1
ATOM 933 C CA . ARG A 1 120 ? -24.885 -7.402 21.002 1.00 95.81 120 ARG A CA 1
ATOM 934 C C . ARG A 1 120 ? -26.136 -7.542 21.869 1.00 95.81 120 ARG A C 1
ATOM 936 O O . ARG A 1 120 ? -26.610 -8.665 22.029 1.00 95.81 120 ARG A O 1
ATOM 943 N N . ALA A 1 121 ? -26.670 -6.435 22.383 1.00 94.88 121 ALA A N 1
ATOM 944 C CA . ALA A 1 121 ? -27.920 -6.397 23.140 1.00 94.88 121 ALA A CA 1
ATOM 945 C C . ALA A 1 121 ? -29.128 -6.822 22.285 1.00 94.88 121 ALA A C 1
ATOM 947 O O . ALA A 1 121 ? -30.050 -7.447 22.794 1.00 94.88 121 ALA A O 1
ATOM 948 N N . GLU A 1 122 ? -29.077 -6.586 20.971 1.00 96.81 122 GLU A N 1
ATOM 949 C CA . GLU A 1 122 ? -30.054 -7.087 19.990 1.00 96.81 122 GLU A CA 1
ATOM 950 C C . GLU A 1 122 ? -29.952 -8.612 19.731 1.00 96.81 122 GLU A C 1
ATOM 952 O O . GLU A 1 122 ? -30.701 -9.163 18.927 1.00 96.81 122 GLU A O 1
ATOM 957 N N . GLY A 1 123 ? -29.029 -9.325 20.391 1.00 97.25 123 GLY A N 1
ATOM 958 C CA . GLY A 1 123 ? -28.886 -10.782 20.281 1.00 97.25 123 GLY A CA 1
ATOM 959 C C . GLY A 1 123 ? -28.120 -11.260 19.042 1.00 97.25 123 GLY A C 1
ATOM 960 O O . GLY A 1 123 ? -28.129 -12.451 18.722 1.00 97.25 123 GLY A O 1
ATOM 961 N N . LEU A 1 124 ? -27.426 -10.369 18.326 1.00 97.00 124 LEU A N 1
ATOM 962 C CA . LEU A 1 124 ? -26.654 -10.754 17.146 1.00 97.00 124 LEU A CA 1
ATOM 963 C C . LEU A 1 124 ? -25.406 -11.578 17.519 1.00 97.00 124 LEU A C 1
ATOM 965 O O . LEU A 1 124 ? -24.668 -11.312 18.475 1.00 97.00 124 LEU A O 1
ATOM 969 N N . SER A 1 125 ? -25.128 -12.595 16.699 1.00 97.56 125 SER A N 1
ATOM 970 C CA . SER A 1 125 ? -23.873 -13.356 16.768 1.00 97.56 125 SER A CA 1
ATOM 971 C C . SER A 1 125 ? -22.669 -12.481 16.391 1.00 97.56 125 SER A C 1
ATOM 973 O O . SER A 1 125 ? -22.798 -11.592 15.548 1.00 97.56 125 SER A O 1
ATOM 975 N N . LEU A 1 126 ? -21.480 -12.794 16.919 1.00 95.81 126 LEU A N 1
ATOM 976 C CA . LEU A 1 126 ? -20.239 -12.052 16.640 1.00 95.81 126 LEU A CA 1
ATOM 977 C C . LEU A 1 126 ? -19.950 -11.894 15.139 1.00 95.81 126 LEU A C 1
ATOM 979 O O . LEU A 1 126 ? -19.531 -10.823 14.713 1.00 95.81 126 LEU A O 1
ATOM 983 N N . ASN A 1 127 ? -20.220 -12.925 14.331 1.00 95.94 127 ASN A N 1
ATOM 984 C CA . ASN A 1 127 ? -20.002 -12.883 12.881 1.00 9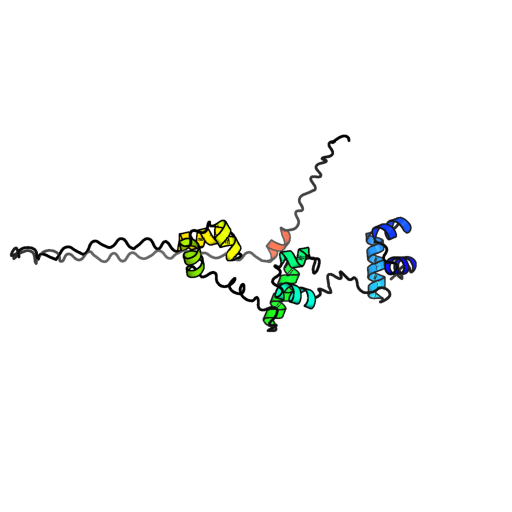5.94 127 ASN A CA 1
ATOM 985 C C . ASN A 1 127 ? -20.933 -11.884 12.180 1.00 95.94 127 ASN A C 1
ATOM 987 O O . ASN A 1 127 ? -20.499 -11.176 11.275 1.00 95.94 127 ASN A O 1
ATOM 991 N N . LYS A 1 128 ? -22.195 -11.786 12.620 1.00 95.88 128 LYS A N 1
ATOM 992 C CA . LYS A 1 128 ? -23.154 -10.807 12.082 1.00 95.88 128 LYS A CA 1
ATOM 993 C C . LYS A 1 128 ? -22.771 -9.378 12.469 1.00 95.88 128 LYS A C 1
ATOM 995 O O . LYS A 1 128 ? -22.833 -8.495 11.624 1.00 95.88 128 LYS A O 1
ATOM 1000 N N . ILE A 1 129 ? -22.313 -9.171 13.706 1.00 95.69 129 ILE A N 1
ATOM 1001 C CA . ILE A 1 129 ? -21.811 -7.869 14.174 1.00 95.69 129 ILE A CA 1
ATOM 1002 C C . ILE A 1 129 ? -20.571 -7.462 13.368 1.00 95.69 129 ILE A C 1
ATOM 1004 O O . ILE A 1 129 ? -20.498 -6.351 12.855 1.00 95.69 129 ILE A O 1
ATOM 1008 N N . ALA A 1 130 ? -19.619 -8.381 13.199 1.00 93.06 130 ALA A N 1
ATOM 1009 C CA . ALA A 1 130 ? -18.404 -8.171 12.418 1.00 93.06 130 ALA A CA 1
ATOM 1010 C C . ALA A 1 130 ? -18.711 -7.771 10.964 1.00 93.06 130 ALA A C 1
ATOM 1012 O O . ALA A 1 130 ? -18.138 -6.805 10.462 1.00 93.06 130 ALA A O 1
ATOM 1013 N N . ALA A 1 131 ? -19.662 -8.460 10.325 1.00 88.56 131 ALA A N 1
ATOM 1014 C CA . ALA A 1 131 ? -20.125 -8.130 8.981 1.00 88.56 131 ALA A CA 1
ATOM 1015 C C . ALA A 1 131 ? -20.811 -6.754 8.914 1.00 88.56 131 ALA A C 1
ATOM 1017 O O . ALA A 1 131 ? -20.495 -5.973 8.023 1.00 88.56 131 ALA A O 1
ATOM 1018 N N . ALA A 1 132 ? -21.692 -6.432 9.870 1.00 89.81 132 ALA A N 1
ATOM 1019 C CA . ALA A 1 132 ? -22.405 -5.150 9.918 1.00 89.81 132 ALA A CA 1
ATOM 1020 C C . ALA A 1 132 ? -21.463 -3.951 10.112 1.00 89.81 132 ALA A C 1
ATOM 1022 O O . ALA A 1 132 ? -21.685 -2.877 9.564 1.00 89.81 132 ALA A O 1
ATOM 1023 N N . VAL A 1 133 ? -20.398 -4.150 10.884 1.00 90.06 133 VAL A N 1
ATOM 1024 C CA . VAL A 1 133 ? -19.424 -3.117 11.249 1.00 90.06 133 VAL A CA 1
ATOM 1025 C C . VAL A 1 133 ? -18.243 -3.054 10.260 1.00 90.06 133 VAL A C 1
ATOM 1027 O O . VAL A 1 133 ? -17.470 -2.099 10.261 1.00 90.06 133 VAL A O 1
ATOM 1030 N N . GLY A 1 134 ? -18.074 -4.063 9.401 1.00 85.25 134 GLY A N 1
ATOM 1031 C CA . GLY A 1 134 ? -16.947 -4.148 8.467 1.00 85.25 134 GLY A CA 1
ATOM 1032 C C . GLY A 1 134 ? -15.608 -4.467 9.144 1.00 85.25 134 GLY A C 1
ATOM 1033 O O . GLY A 1 134 ? -14.555 -4.025 8.688 1.00 85.25 134 GLY A O 1
ATOM 1034 N N . CYS A 1 135 ? -15.632 -5.220 10.247 1.00 89.06 135 CYS A N 1
ATOM 1035 C CA . CYS A 1 135 ? -14.447 -5.593 11.025 1.00 89.06 135 CYS A CA 1
ATOM 1036 C C . CYS A 1 135 ? -14.259 -7.112 11.106 1.00 89.06 135 CYS A C 1
ATOM 1038 O O . CYS A 1 135 ? -15.174 -7.886 10.853 1.00 89.06 135 CYS A O 1
ATOM 1040 N N . HIS A 1 136 ? -13.065 -7.563 11.500 1.00 92.75 136 HIS A N 1
ATOM 1041 C CA . HIS A 1 136 ? -12.820 -8.986 11.751 1.00 92.75 136 HIS A CA 1
ATOM 1042 C C . HIS A 1 136 ? -13.487 -9.435 13.071 1.00 92.75 136 HIS A C 1
ATOM 1044 O O . HIS A 1 136 ? -13.433 -8.677 14.046 1.00 92.75 136 HIS A O 1
ATOM 1050 N N . PRO A 1 137 ? -14.031 -10.667 13.181 1.00 94.69 137 PRO A N 1
ATOM 1051 C CA . PRO A 1 137 ? -14.652 -11.164 14.418 1.00 94.69 137 PRO A CA 1
ATOM 1052 C C . PRO A 1 137 ? -13.736 -11.085 15.647 1.00 94.69 137 PRO A C 1
ATOM 1054 O O . PRO A 1 137 ? -14.182 -10.770 16.747 1.00 94.69 137 PRO A O 1
ATOM 1057 N N . SER A 1 138 ? -12.429 -11.299 15.462 1.00 92.38 138 SER A N 1
ATOM 1058 C CA . SER A 1 138 ? -11.433 -11.159 16.536 1.00 92.38 138 SER A CA 1
ATOM 1059 C C . SER A 1 138 ? -11.314 -9.730 17.069 1.00 92.38 138 SER A C 1
ATOM 1061 O O . SER A 1 138 ? -11.010 -9.551 18.243 1.00 92.38 138 SER A O 1
ATOM 1063 N N . THR A 1 139 ? -11.545 -8.715 16.232 1.00 90.31 139 THR A N 1
ATOM 1064 C CA . THR A 1 139 ? -11.548 -7.308 16.660 1.00 90.31 139 THR A CA 1
ATOM 1065 C C . THR A 1 139 ? -12.758 -7.029 17.543 1.00 90.31 139 THR A C 1
ATOM 1067 O O . THR A 1 139 ? -12.608 -6.442 18.607 1.00 90.31 139 THR A O 1
ATOM 1070 N N . VAL A 1 140 ? -13.937 -7.523 17.146 1.00 93.50 140 VAL A N 1
ATOM 1071 C CA . VAL A 1 140 ? -15.171 -7.421 17.943 1.00 93.50 140 VAL A CA 1
ATOM 1072 C C . VAL A 1 140 ? -14.999 -8.117 19.294 1.00 93.50 140 VAL A C 1
ATOM 1074 O O . VAL A 1 140 ? -15.334 -7.544 20.325 1.00 93.50 140 VAL A O 1
ATOM 1077 N N . LYS A 1 141 ? -14.413 -9.322 19.305 1.00 94.69 141 LYS A N 1
ATOM 1078 C CA . LYS A 1 141 ? -14.105 -10.057 20.539 1.00 94.69 141 LYS A CA 1
ATOM 1079 C C . LYS A 1 141 ? -13.188 -9.254 21.469 1.00 94.69 141 LYS A C 1
ATOM 1081 O O . LYS A 1 141 ? -13.520 -9.100 22.634 1.00 94.69 141 LYS A O 1
ATOM 1086 N N . LYS A 1 142 ? -12.095 -8.685 20.947 1.00 91.38 142 LYS A N 1
ATOM 1087 C CA . LYS A 1 142 ? -11.173 -7.850 21.737 1.00 91.38 142 LYS A CA 1
ATOM 1088 C C . LYS A 1 142 ? -11.837 -6.597 22.315 1.00 91.38 142 LYS A C 1
ATOM 1090 O O . LYS A 1 142 ? -11.542 -6.248 23.449 1.00 91.38 142 LYS A O 1
ATOM 1095 N N . LEU A 1 143 ? -12.722 -5.940 21.561 1.00 90.31 143 LEU A N 1
ATOM 1096 C CA . LEU A 1 143 ? -13.479 -4.774 22.047 1.00 90.31 143 LEU A CA 1
ATOM 1097 C C . LEU A 1 143 ? -14.450 -5.156 23.177 1.00 90.31 143 LEU A C 1
ATOM 1099 O O . LEU A 1 143 ? -14.584 -4.433 24.158 1.00 90.31 143 LEU A O 1
ATOM 1103 N N . LEU A 1 144 ? -15.097 -6.320 23.073 1.00 92.00 144 LEU A N 1
ATOM 1104 C CA . LEU A 1 144 ? -15.975 -6.836 24.128 1.00 92.00 144 LEU A CA 1
ATOM 1105 C C . LEU A 1 144 ? -15.201 -7.312 25.367 1.00 92.00 144 LEU A C 1
ATOM 1107 O O . LEU A 1 144 ? -15.689 -7.161 26.477 1.00 92.00 144 LEU A O 1
ATOM 1111 N N . GLU A 1 145 ? -14.003 -7.875 25.196 1.00 91.75 145 GLU A N 1
ATOM 1112 C CA . GLU A 1 145 ? -13.144 -8.298 26.312 1.00 91.75 145 GLU A CA 1
ATOM 1113 C C . GLU A 1 145 ? -12.514 -7.102 27.039 1.00 91.75 145 GLU A C 1
ATOM 1115 O O . GLU A 1 145 ? -12.426 -7.112 28.261 1.00 91.75 145 GLU A O 1
ATOM 1120 N N . GLY A 1 146 ? -12.114 -6.058 26.306 1.00 84.50 146 GLY A N 1
ATOM 1121 C CA . GLY A 1 146 ? -11.520 -4.848 26.884 1.00 84.50 146 GLY A CA 1
ATOM 1122 C C . GLY A 1 146 ? -12.504 -3.968 27.663 1.00 84.50 146 GLY A C 1
ATOM 1123 O O . GLY A 1 146 ? -12.077 -3.212 28.529 1.00 84.50 146 GLY A O 1
ATOM 1124 N N . THR A 1 147 ? -13.809 -4.088 27.393 1.00 69.94 147 THR A N 1
ATOM 1125 C CA . THR A 1 147 ? -14.875 -3.328 28.077 1.00 69.94 147 THR A CA 1
ATOM 1126 C C . THR A 1 147 ? -15.392 -3.995 29.341 1.00 69.94 147 THR A C 1
ATOM 1128 O O . THR A 1 147 ? -16.179 -3.390 30.069 1.00 69.94 147 THR A O 1
ATOM 1131 N N . VAL A 1 148 ? -14.924 -5.205 29.658 1.00 67.00 148 VAL A N 1
ATOM 1132 C CA . VAL A 1 148 ? -15.088 -5.754 31.002 1.00 67.00 148 VAL A CA 1
ATOM 1133 C C . VAL A 1 148 ? -14.093 -5.027 31.901 1.00 67.00 148 VAL A C 1
ATOM 1135 O O . VAL A 1 148 ? -13.057 -5.556 32.296 1.00 67.00 148 VAL A O 1
ATOM 1138 N N . THR A 1 149 ? -14.405 -3.773 32.223 1.00 58.31 149 THR A N 1
ATOM 1139 C CA . THR A 1 149 ? -13.980 -3.203 33.491 1.00 58.31 149 THR A CA 1
ATOM 1140 C C . THR A 1 149 ? -14.597 -4.121 34.530 1.00 58.31 149 THR A C 1
ATOM 1142 O O . THR A 1 149 ? -15.799 -4.053 34.781 1.00 58.31 149 THR A O 1
ATOM 1145 N N . THR A 1 150 ? -13.803 -5.072 35.030 1.00 55.38 150 THR A N 1
ATOM 1146 C CA . THR A 1 150 ? -14.132 -5.836 36.230 1.00 55.38 150 THR A CA 1
ATOM 1147 C C . THR A 1 150 ? -14.680 -4.810 37.207 1.00 55.38 150 THR A C 1
ATOM 1149 O O . THR A 1 150 ? -13.933 -3.874 37.509 1.00 55.38 150 THR A O 1
ATOM 1152 N N . PRO A 1 151 ? -15.969 -4.881 37.592 1.00 62.09 151 PRO A N 1
ATOM 1153 C CA . PRO A 1 151 ? -16.501 -3.934 38.550 1.00 62.09 151 PRO A CA 1
ATOM 1154 C C . PRO A 1 151 ? -15.539 -3.982 39.722 1.00 62.09 151 PRO A C 1
ATOM 1156 O O . PRO A 1 151 ? -15.245 -5.073 40.224 1.00 62.09 151 PRO A O 1
ATOM 1159 N N . GLU A 1 152 ? -14.949 -2.827 40.034 1.00 60.12 152 GLU A N 1
ATOM 1160 C CA . GLU A 1 152 ? -14.109 -2.677 41.209 1.00 60.12 152 GLU A CA 1
ATOM 1161 C C . GLU A 1 152 ? -14.881 -3.366 42.335 1.00 60.12 152 GLU A C 1
ATOM 1163 O O . GLU A 1 152 ? -16.076 -3.068 42.478 1.00 60.12 152 GLU A O 1
ATOM 1168 N N . PRO A 1 153 ? -14.301 -4.395 42.987 1.00 72.31 153 PRO A N 1
ATOM 1169 C CA . PRO A 1 153 ? -15.000 -5.127 44.026 1.00 72.31 153 PRO A CA 1
ATOM 1170 C C . PRO A 1 153 ? -15.537 -4.060 44.954 1.00 72.31 153 PRO A C 1
ATOM 1172 O O . PRO A 1 153 ? -14.731 -3.308 45.495 1.00 72.31 153 PRO A O 1
ATOM 1175 N N . VAL A 1 154 ? -16.864 -3.911 45.015 1.00 71.00 154 VAL A N 1
ATOM 1176 C CA . VAL A 1 154 ? -17.491 -2.886 45.843 1.00 71.00 154 VAL A CA 1
ATOM 1177 C C . VAL A 1 154 ? -16.973 -3.184 47.231 1.00 71.00 154 VAL A C 1
ATOM 1179 O O . VAL A 1 154 ? -17.338 -4.211 47.809 1.00 71.00 154 VAL A O 1
ATOM 1182 N N . GLU A 1 155 ? -16.005 -2.381 47.672 1.00 73.06 155 GLU A N 1
ATOM 1183 C CA . GLU A 1 155 ? -15.359 -2.570 48.953 1.00 73.06 155 GLU A CA 1
ATOM 1184 C C . GLU A 1 155 ? -16.526 -2.525 49.935 1.00 73.06 155 GLU A C 1
ATOM 1186 O O . GLU A 1 155 ? -17.290 -1.552 49.893 1.00 73.06 155 GLU A O 1
ATOM 1191 N N . PRO A 1 156 ? -16.800 -3.629 50.657 1.00 77.62 156 PRO A N 1
ATOM 1192 C CA . PRO A 1 156 ? -18.013 -3.738 51.443 1.00 77.62 156 PRO A CA 1
ATOM 1193 C C . PRO A 1 156 ? -18.062 -2.506 52.327 1.00 77.62 156 PRO A C 1
ATOM 1195 O O . PRO A 1 156 ? -17.095 -2.243 53.045 1.00 77.62 156 PRO A O 1
ATOM 1198 N N . GLU A 1 157 ? -19.141 -1.733 52.174 1.00 76.94 157 GLU A N 1
ATOM 1199 C CA . GLU A 1 157 ? -19.349 -0.461 52.853 1.00 76.94 157 GLU A CA 1
ATOM 1200 C C . GLU A 1 157 ? -18.857 -0.620 54.296 1.00 76.94 157 GLU A C 1
ATOM 1202 O O . GLU A 1 157 ? -19.311 -1.552 54.977 1.00 76.94 157 GLU A O 1
ATOM 1207 N N . PRO A 1 158 ? -17.839 0.155 54.724 1.00 77.50 158 PRO A N 1
ATOM 1208 C CA . PRO A 1 158 ? -17.168 -0.104 55.983 1.00 77.50 158 PRO A CA 1
ATOM 1209 C C . PRO A 1 158 ? -18.235 -0.122 57.065 1.00 77.50 158 PRO A C 1
ATOM 1211 O O . PRO A 1 158 ? -18.986 0.845 57.212 1.00 77.50 158 PRO A O 1
ATOM 1214 N N . ALA A 1 159 ? -18.336 -1.255 57.768 1.00 77.56 159 ALA A N 1
ATOM 1215 C CA . ALA A 1 159 ? -19.331 -1.438 58.812 1.00 77.56 159 ALA A CA 1
ATOM 1216 C C . ALA A 1 159 ? -19.341 -0.189 59.709 1.00 77.56 159 ALA A C 1
ATOM 1218 O O . ALA A 1 159 ? -18.256 0.308 60.039 1.00 77.56 159 ALA A O 1
ATOM 1219 N N . PRO A 1 160 ? -20.525 0.343 60.073 1.00 82.19 160 PRO A N 1
ATOM 1220 C CA . PRO A 1 160 ? -20.638 1.597 60.803 1.00 82.19 160 PRO A CA 1
ATOM 1221 C C . PRO A 1 160 ? -19.675 1.582 61.987 1.00 82.19 160 PRO A C 1
ATOM 1223 O O . PRO A 1 160 ? -19.753 0.704 62.851 1.00 82.19 160 PRO A O 1
ATOM 1226 N N . TYR A 1 161 ? -18.718 2.517 61.968 1.00 82.00 161 TYR A N 1
ATOM 1227 C CA . TYR A 1 161 ? -17.639 2.572 62.944 1.00 82.00 161 TYR A CA 1
ATOM 1228 C C . TYR A 1 161 ? -18.241 2.649 64.343 1.00 82.00 161 TYR A C 1
ATOM 1230 O O . TYR A 1 161 ? -18.804 3.665 64.751 1.00 82.00 161 TYR A O 1
ATOM 1238 N N . THR A 1 162 ? -18.127 1.550 65.079 1.00 78.56 162 THR A N 1
ATOM 1239 C CA . THR A 1 162 ? -18.398 1.523 66.507 1.00 78.56 162 THR A CA 1
ATOM 1240 C C . THR A 1 162 ? -17.084 1.889 67.188 1.00 78.56 162 THR A C 1
ATOM 1242 O O . THR A 1 162 ? -16.135 1.102 67.124 1.00 78.56 162 THR A O 1
ATOM 1245 N N . PRO A 1 163 ? -16.966 3.089 67.789 1.00 81.19 163 PRO A N 1
ATOM 1246 C CA . PRO A 1 163 ? -15.745 3.465 68.480 1.00 81.19 163 PRO A CA 1
ATOM 1247 C C . PRO A 1 163 ? -15.439 2.414 69.553 1.00 81.19 163 PRO A C 1
ATOM 1249 O O . PRO A 1 163 ? -16.335 2.055 70.326 1.00 81.19 163 PRO A O 1
ATOM 1252 N N . PRO A 1 164 ? -14.199 1.897 69.616 1.00 78.00 164 PRO A N 1
ATOM 1253 C CA . PRO A 1 164 ? -13.834 0.952 70.652 1.00 78.00 164 PRO A CA 1
ATOM 1254 C C . PRO A 1 164 ? -14.025 1.615 72.024 1.00 78.00 164 PRO A C 1
ATOM 1256 O O . PRO A 1 164 ? -13.778 2.818 72.170 1.00 78.00 164 PRO A O 1
ATOM 1259 N N . PRO A 1 165 ? -14.452 0.857 73.050 1.00 72.00 165 PRO A N 1
ATOM 1260 C CA . PRO A 1 165 ? -14.592 1.395 74.392 1.00 72.00 165 PRO A CA 1
ATOM 1261 C C . PRO A 1 165 ? -13.252 1.986 74.829 1.00 72.00 165 PRO A C 1
ATOM 1263 O O . PRO A 1 165 ? -12.217 1.319 74.751 1.00 72.00 165 PRO A O 1
ATOM 1266 N N . ILE A 1 166 ? -13.286 3.246 75.274 1.00 72.94 166 ILE A N 1
ATOM 1267 C CA . ILE A 1 166 ? -12.130 4.016 75.739 1.00 72.94 166 ILE A CA 1
ATOM 1268 C C . ILE A 1 166 ? -11.518 3.283 76.938 1.00 72.94 166 ILE A C 1
ATOM 1270 O O . ILE A 1 166 ? -11.852 3.533 78.097 1.00 72.94 166 ILE A O 1
ATOM 1274 N N . ARG A 1 167 ? -10.608 2.342 76.680 1.00 58.69 167 ARG A N 1
ATOM 1275 C CA . ARG A 1 167 ? -9.732 1.807 77.715 1.00 58.69 167 ARG A CA 1
ATOM 1276 C C . ARG A 1 167 ? -8.692 2.879 77.983 1.00 58.69 167 ARG A C 1
ATOM 1278 O O . ARG A 1 167 ? -7.807 3.106 77.164 1.00 58.69 167 ARG A O 1
ATOM 1285 N N . ARG A 1 168 ? -8.835 3.550 79.130 1.00 58.09 168 ARG A N 1
ATOM 1286 C CA . ARG A 1 168 ? -7.847 4.468 79.707 1.00 58.09 168 ARG A CA 1
ATOM 1287 C C . ARG A 1 168 ? -6.476 3.779 79.766 1.00 58.09 168 ARG A C 1
ATOM 1289 O O . ARG A 1 168 ? -6.150 3.125 80.749 1.00 58.09 168 ARG A O 1
ATOM 1296 N N . ARG A 1 169 ? -5.673 3.925 78.713 1.00 50.03 169 ARG A N 1
ATOM 1297 C CA . ARG A 1 169 ? -4.228 3.688 78.735 1.00 50.03 169 ARG A CA 1
ATOM 1298 C C . ARG A 1 169 ? -3.563 5.003 79.109 1.00 50.03 169 ARG A C 1
ATOM 1300 O O . ARG A 1 169 ? -3.126 5.770 78.261 1.00 50.03 169 ARG A O 1
ATOM 1307 N N . VAL A 1 170 ? -3.539 5.264 80.408 1.00 56.81 170 VAL A N 1
ATOM 1308 C CA . VAL A 1 170 ? -2.456 6.051 80.992 1.00 56.81 170 VAL A CA 1
ATOM 1309 C C . VAL A 1 170 ? -1.266 5.087 81.095 1.00 56.81 170 VAL A C 1
ATOM 1311 O O . VAL A 1 170 ? -1.474 3.924 81.439 1.00 56.81 170 VAL A O 1
ATOM 1314 N N . SER A 1 171 ? -0.059 5.560 80.772 1.00 53.50 171 SER A N 1
ATOM 1315 C CA . SER A 1 171 ? 1.236 4.880 80.998 1.00 53.50 171 SER A CA 1
ATOM 1316 C C . SER A 1 171 ? 1.787 3.973 79.882 1.00 53.50 171 SER A C 1
ATOM 1318 O O . SER A 1 171 ? 2.010 2.788 80.100 1.00 53.50 171 SER A O 1
ATOM 1320 N N . ALA A 1 172 ? 2.093 4.532 78.707 1.00 52.41 172 ALA A N 1
ATOM 1321 C CA . ALA A 1 172 ? 3.106 3.955 77.800 1.00 52.41 172 ALA A CA 1
ATOM 1322 C C . ALA A 1 172 ? 3.720 5.027 76.878 1.00 52.41 172 ALA A C 1
ATOM 1324 O O . ALA A 1 172 ? 3.842 4.847 75.671 1.00 52.41 172 ALA A O 1
ATOM 1325 N N . LEU A 1 173 ? 4.036 6.189 77.448 1.00 54.00 173 LEU A N 1
ATOM 1326 C CA . LEU A 1 173 ? 4.592 7.334 76.736 1.00 54.00 173 LEU A CA 1
ATOM 1327 C C . LEU A 1 173 ? 5.900 7.697 77.432 1.00 54.00 173 LEU A C 1
ATOM 1329 O O . LEU A 1 173 ? 5.878 8.641 78.202 1.00 54.00 173 LEU A O 1
ATOM 1333 N N . MET A 1 174 ? 6.966 6.888 77.295 1.00 59.12 174 MET A N 1
ATOM 1334 C CA . MET A 1 174 ? 8.336 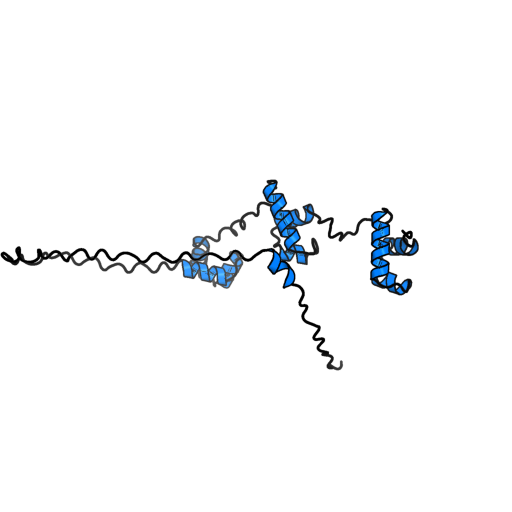7.255 77.731 1.00 59.12 174 MET A CA 1
ATOM 1335 C C . MET A 1 174 ? 9.452 6.239 77.375 1.00 59.12 174 MET A C 1
ATOM 1337 O O . MET A 1 174 ? 10.479 6.236 78.040 1.00 59.12 174 MET A O 1
ATOM 1341 N N . GLU A 1 175 ? 9.332 5.383 76.351 1.00 58.12 175 GLU A N 1
ATOM 1342 C CA . GLU A 1 175 ? 10.403 4.393 76.112 1.00 58.12 175 GLU A CA 1
ATOM 1343 C C . GLU A 1 175 ? 10.553 3.976 74.641 1.00 58.12 175 GLU A C 1
ATOM 1345 O O . GLU A 1 175 ? 10.398 2.813 74.308 1.00 58.12 175 GLU A O 1
ATOM 1350 N N . ASP A 1 176 ? 10.840 4.926 73.738 1.00 53.12 176 ASP A N 1
ATOM 1351 C CA . ASP A 1 176 ? 11.482 4.565 72.455 1.00 53.12 176 ASP A CA 1
ATOM 1352 C C . ASP A 1 176 ? 12.177 5.748 71.745 1.00 53.12 176 ASP A C 1
ATOM 1354 O O . ASP A 1 176 ? 11.970 6.038 70.569 1.00 53.12 176 ASP A O 1
ATOM 1358 N N . GLN A 1 177 ? 13.037 6.473 72.474 1.00 56.72 177 GLN A N 1
ATOM 1359 C CA . GLN A 1 177 ? 14.017 7.399 71.878 1.00 56.72 177 GLN A CA 1
ATOM 1360 C C . GLN A 1 177 ? 15.414 6.761 71.800 1.00 56.72 177 GLN A C 1
ATOM 1362 O O . GLN A 1 177 ? 16.395 7.308 72.303 1.00 56.72 177 GLN A O 1
ATOM 1367 N N . ARG A 1 178 ? 15.541 5.602 71.145 1.00 55.97 178 ARG A N 1
ATOM 1368 C CA . ARG A 1 178 ? 16.843 5.129 70.650 1.00 55.97 178 ARG A CA 1
ATOM 1369 C C . ARG A 1 178 ? 16.929 5.365 69.150 1.00 55.97 178 ARG A C 1
ATOM 1371 O O . ARG A 1 178 ? 16.476 4.563 68.344 1.00 55.97 178 ARG A O 1
ATOM 1378 N N . MET A 1 179 ? 17.529 6.502 68.806 1.00 50.53 179 MET A N 1
ATOM 1379 C CA . MET A 1 179 ? 18.046 6.810 67.472 1.00 50.53 179 MET A CA 1
ATOM 1380 C C . MET A 1 179 ? 18.948 5.666 66.977 1.00 50.53 179 MET A C 1
ATOM 1382 O O . MET A 1 179 ? 19.982 5.419 67.602 1.00 50.53 179 MET A O 1
ATOM 1386 N N . PRO A 1 180 ? 18.625 4.989 65.862 1.00 61.19 180 PRO A N 1
ATOM 1387 C CA . PRO A 1 180 ? 19.603 4.178 65.164 1.00 61.19 180 PRO A CA 1
ATOM 1388 C C . PRO A 1 180 ? 20.581 5.103 64.438 1.00 61.19 180 PRO A C 1
ATOM 1390 O O . PRO A 1 180 ? 20.186 6.010 63.700 1.00 61.19 180 PRO A O 1
ATOM 1393 N N . GLU A 1 181 ? 21.868 4.874 64.684 1.00 54.88 181 GLU A N 1
ATOM 1394 C CA . GLU A 1 181 ? 22.963 5.591 64.051 1.00 54.88 181 GLU A CA 1
ATOM 1395 C C . GLU A 1 181 ? 22.858 5.579 62.521 1.00 54.88 181 GLU A C 1
ATOM 1397 O O . GLU A 1 181 ? 22.599 4.565 61.868 1.00 54.88 181 GLU A O 1
ATOM 1402 N N . LEU A 1 182 ? 23.118 6.755 61.955 1.00 56.12 182 LEU A N 1
ATOM 1403 C CA . LEU A 1 182 ? 23.304 7.026 60.538 1.00 56.12 182 LEU A CA 1
ATOM 1404 C C . LEU A 1 182 ? 24.495 6.229 59.973 1.00 56.12 182 LEU A C 1
ATOM 1406 O O . LEU A 1 182 ? 25.577 6.777 59.754 1.00 56.12 182 LEU A O 1
ATOM 1410 N N . HIS A 1 183 ? 24.289 4.964 59.608 1.00 57.56 183 HIS A N 1
ATOM 1411 C CA . HIS A 1 183 ? 25.152 4.305 58.628 1.00 57.56 183 HIS A CA 1
ATOM 1412 C C . HIS A 1 183 ? 24.838 4.850 57.233 1.00 57.56 183 HIS A C 1
ATOM 1414 O O . HIS A 1 183 ? 24.067 4.301 56.446 1.00 57.56 183 HIS A O 1
ATOM 1420 N N . ARG A 1 184 ? 25.478 5.980 56.926 1.00 54.88 184 ARG A N 1
ATOM 1421 C CA . ARG A 1 184 ? 25.568 6.575 55.593 1.00 54.88 184 ARG A CA 1
ATOM 1422 C C . ARG A 1 184 ? 26.434 5.663 54.716 1.00 54.88 184 ARG A C 1
ATOM 1424 O O . ARG A 1 184 ? 27.618 5.916 54.507 1.00 54.88 184 ARG A O 1
ATOM 1431 N N . ALA A 1 185 ? 25.845 4.573 54.232 1.00 56.47 185 ALA A N 1
ATOM 1432 C CA . ALA A 1 185 ? 26.456 3.701 53.241 1.00 56.47 185 ALA A CA 1
ATOM 1433 C C . ALA A 1 185 ? 26.743 4.518 51.973 1.00 56.47 185 ALA A C 1
ATOM 1435 O O . ALA A 1 185 ? 25.837 4.959 51.260 1.00 56.47 185 ALA A O 1
ATOM 1436 N N . ARG A 1 186 ? 28.030 4.764 51.715 1.00 52.88 186 ARG A N 1
ATOM 1437 C CA . ARG A 1 186 ? 28.512 5.301 50.444 1.00 52.88 186 ARG A CA 1
ATOM 1438 C C . ARG A 1 186 ? 28.082 4.335 49.338 1.00 52.88 186 ARG A C 1
ATOM 1440 O O . ARG A 1 186 ? 28.530 3.193 49.316 1.00 52.88 186 ARG A O 1
ATOM 1447 N N . LYS A 1 187 ? 27.222 4.797 48.425 1.00 61.47 187 LYS A N 1
ATOM 1448 C CA . LYS A 1 187 ? 26.966 4.116 47.149 1.00 61.47 187 LYS A CA 1
ATOM 1449 C C . LYS A 1 187 ? 28.314 3.877 46.449 1.00 61.47 187 LYS A C 1
ATOM 1451 O O . LYS A 1 187 ? 29.036 4.858 46.249 1.00 61.47 187 LYS A O 1
ATOM 1456 N N . PRO A 1 188 ? 28.672 2.642 46.062 1.00 56.97 188 PRO A N 1
ATOM 1457 C CA . PRO A 1 188 ? 29.773 2.448 45.136 1.00 56.97 188 PRO A CA 1
ATOM 1458 C C . PRO A 1 1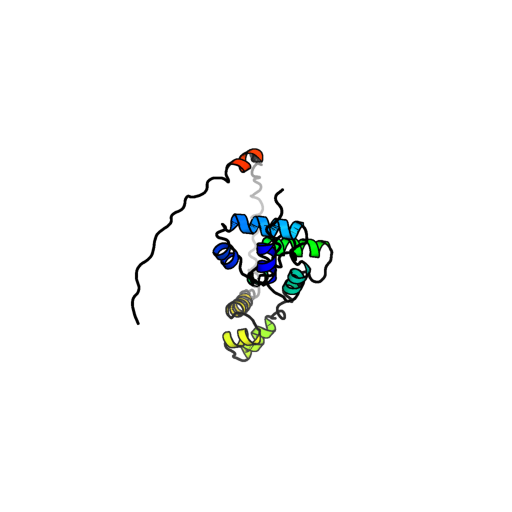88 ? 29.392 3.102 43.806 1.00 56.97 188 PRO A C 1
ATOM 1460 O O . PRO A 1 188 ? 28.279 2.925 43.304 1.00 56.97 188 PRO A O 1
ATOM 1463 N N . ALA A 1 189 ? 30.306 3.912 43.277 1.00 55.06 189 ALA A N 1
ATOM 1464 C CA . ALA A 1 189 ? 30.194 4.498 41.955 1.00 55.06 189 ALA A CA 1
ATOM 1465 C C . ALA A 1 189 ? 29.949 3.379 40.935 1.00 55.06 189 ALA A C 1
ATOM 1467 O O . ALA A 1 189 ? 30.727 2.426 40.854 1.00 55.06 189 ALA A O 1
ATOM 1468 N N . SER A 1 190 ? 28.854 3.480 40.183 1.00 56.28 190 SER A N 1
ATOM 1469 C CA . SER A 1 190 ? 28.606 2.601 39.046 1.00 56.28 190 SER A CA 1
ATOM 1470 C C . SER A 1 190 ? 29.780 2.735 38.072 1.00 56.28 190 SER A C 1
ATOM 1472 O O . SER A 1 190 ? 30.081 3.860 37.663 1.00 56.28 190 SER A O 1
ATOM 1474 N N . PRO A 1 191 ? 30.467 1.641 37.698 1.00 57.81 191 PRO A N 1
ATOM 1475 C CA . PRO A 1 191 ? 31.466 1.710 36.648 1.00 57.81 191 PRO A CA 1
ATOM 1476 C C . PRO A 1 191 ? 30.746 2.125 35.367 1.00 57.81 191 PRO A C 1
ATOM 1478 O O . PRO A 1 191 ? 29.798 1.470 34.932 1.00 57.81 191 PRO A O 1
ATOM 1481 N N . GLY A 1 192 ? 31.167 3.263 34.815 1.00 50.78 192 GLY A N 1
ATOM 1482 C CA . GLY A 1 192 ? 30.666 3.770 33.551 1.00 50.78 192 GLY A CA 1
ATOM 1483 C C . GLY A 1 192 ? 30.773 2.677 32.499 1.00 50.78 192 GLY A C 1
ATOM 1484 O O . GLY A 1 192 ? 31.866 2.209 32.178 1.00 50.78 192 GLY A O 1
ATOM 1485 N N . ILE A 1 193 ? 29.621 2.269 31.978 1.00 52.69 193 ILE A N 1
ATOM 1486 C CA . ILE A 1 193 ? 29.530 1.498 30.750 1.00 52.69 193 ILE A CA 1
ATOM 1487 C C . ILE A 1 193 ? 30.074 2.432 29.670 1.00 52.69 193 ILE A C 1
ATOM 1489 O O . ILE A 1 193 ? 29.376 3.310 29.172 1.00 52.69 193 ILE A O 1
ATOM 1493 N N . CYS A 1 194 ? 31.364 2.293 29.367 1.00 48.38 194 CYS A N 1
ATOM 1494 C CA . CYS A 1 194 ? 31.921 2.796 28.126 1.00 48.38 194 CYS A CA 1
ATOM 1495 C C . CYS A 1 194 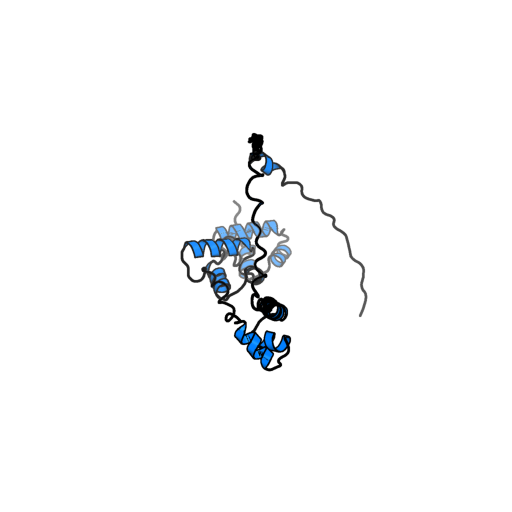? 31.225 2.014 27.017 1.00 48.38 194 CYS A C 1
ATOM 1497 O O . CYS A 1 194 ? 31.617 0.888 26.701 1.00 48.38 194 CYS A O 1
ATOM 1499 N N . GLU A 1 195 ? 30.157 2.589 26.467 1.00 50.09 195 GLU A N 1
ATOM 1500 C CA . GLU A 1 195 ? 29.606 2.163 25.193 1.00 50.09 195 GLU A CA 1
ATOM 1501 C C . GLU A 1 195 ? 30.739 2.240 24.170 1.00 50.09 195 GLU A C 1
ATOM 1503 O O . GLU A 1 195 ? 31.134 3.301 23.688 1.00 50.09 195 GLU A O 1
ATOM 1508 N N . ARG A 1 196 ? 31.325 1.075 23.892 1.00 56.38 196 ARG A N 1
ATOM 1509 C CA . ARG A 1 196 ? 32.187 0.841 22.743 1.00 56.38 196 ARG A CA 1
ATOM 1510 C C . ARG A 1 196 ? 31.326 1.107 21.517 1.00 56.38 196 ARG A C 1
ATOM 1512 O O . ARG A 1 196 ? 30.611 0.219 21.062 1.00 56.38 196 ARG A O 1
ATOM 1519 N N . ILE A 1 197 ? 31.373 2.335 21.011 1.00 59.72 197 ILE A N 1
ATOM 1520 C CA . ILE A 1 197 ? 30.858 2.668 19.688 1.00 59.72 197 ILE A CA 1
ATOM 1521 C C . ILE A 1 197 ? 31.628 1.770 18.708 1.00 59.72 197 ILE A C 1
ATOM 1523 O O . ILE A 1 197 ? 32.856 1.876 18.637 1.00 59.72 197 ILE A O 1
ATOM 1527 N N . PRO A 1 198 ? 30.969 0.827 18.012 1.00 60.22 198 PRO A N 1
ATOM 1528 C CA . PRO A 1 198 ? 31.651 0.010 17.029 1.00 60.22 198 PRO A CA 1
ATOM 1529 C C . PRO A 1 198 ? 32.110 0.911 15.883 1.00 60.22 198 PRO A C 1
ATOM 1531 O O . PRO A 1 198 ? 31.326 1.675 15.322 1.00 60.22 198 PRO A O 1
ATOM 1534 N N . ASP A 1 199 ? 33.395 0.808 15.556 1.00 60.19 199 ASP A N 1
ATOM 1535 C CA . ASP A 1 199 ? 34.022 1.480 14.425 1.00 60.19 199 ASP A CA 1
ATOM 1536 C C . ASP A 1 199 ? 33.217 1.204 13.131 1.00 60.19 199 ASP A C 1
ATOM 1538 O O . ASP A 1 199 ? 33.082 0.037 12.726 1.00 60.19 199 ASP A O 1
ATOM 1542 N N . PRO A 1 200 ? 32.657 2.235 12.466 1.00 58.88 200 PRO A N 1
ATOM 1543 C CA . PRO A 1 200 ? 31.847 2.059 11.262 1.00 58.88 200 PRO A CA 1
ATOM 1544 C C . PRO A 1 200 ? 32.635 1.451 10.088 1.00 58.88 200 PRO A C 1
ATOM 1546 O O . PRO A 1 200 ? 32.025 0.943 9.144 1.00 58.88 200 PRO A O 1
ATOM 1549 N N . ALA A 1 201 ? 33.973 1.418 10.144 1.00 57.16 201 ALA A N 1
ATOM 1550 C CA . ALA A 1 201 ? 34.798 0.777 9.122 1.00 57.16 201 ALA A CA 1
ATOM 1551 C C . ALA A 1 201 ? 34.764 -0.767 9.174 1.00 57.16 201 ALA A C 1
ATOM 1553 O O . ALA A 1 201 ? 35.025 -1.425 8.161 1.00 57.16 201 ALA A O 1
ATOM 1554 N N . ALA A 1 202 ? 34.398 -1.373 10.312 1.00 56.06 202 ALA A N 1
ATOM 1555 C CA . ALA A 1 202 ? 34.383 -2.830 10.471 1.00 56.06 202 ALA A CA 1
ATOM 1556 C C . ALA A 1 202 ? 33.097 -3.499 9.937 1.00 56.06 202 ALA A C 1
ATOM 1558 O O . ALA A 1 202 ? 33.141 -4.646 9.484 1.00 56.06 202 ALA A O 1
ATOM 1559 N N . GLN A 1 203 ? 31.957 -2.796 9.908 1.00 55.25 203 GLN A N 1
ATOM 1560 C CA . GLN A 1 203 ? 30.686 -3.367 9.426 1.00 55.25 203 GLN A CA 1
ATOM 1561 C C . GLN A 1 203 ? 30.625 -3.544 7.900 1.00 55.25 203 GLN A C 1
ATOM 1563 O O . GLN A 1 203 ? 29.878 -4.392 7.410 1.00 55.25 203 GLN A O 1
ATOM 1568 N N . ALA A 1 204 ? 31.458 -2.835 7.133 1.00 55.03 204 ALA A N 1
ATOM 1569 C CA . ALA A 1 204 ? 31.457 -2.933 5.673 1.00 55.03 204 ALA A CA 1
ATOM 1570 C C . ALA A 1 204 ? 32.055 -4.249 5.125 1.00 55.03 204 ALA A C 1
ATOM 1572 O O . ALA A 1 204 ? 31.901 -4.540 3.940 1.00 55.03 204 ALA A O 1
ATOM 1573 N N . ARG A 1 205 ? 32.715 -5.073 5.956 1.00 55.25 205 ARG A N 1
ATOM 1574 C CA . ARG A 1 205 ? 33.378 -6.314 5.501 1.00 55.25 205 ARG A CA 1
ATOM 1575 C C . ARG A 1 205 ? 32.602 -7.606 5.780 1.00 55.25 205 ARG A C 1
ATOM 1577 O O . ARG A 1 205 ? 32.983 -8.649 5.259 1.00 55.25 205 ARG A O 1
ATOM 1584 N N . ALA A 1 206 ? 31.500 -7.560 6.531 1.00 48.62 206 ALA A N 1
ATOM 1585 C CA . ALA A 1 206 ? 30.782 -8.770 6.955 1.00 48.62 206 ALA A CA 1
ATOM 1586 C C . ALA A 1 206 ? 29.594 -9.184 6.057 1.00 48.62 206 ALA A C 1
ATOM 1588 O O . ALA A 1 206 ? 29.025 -10.251 6.265 1.00 48.62 206 ALA A O 1
ATOM 1589 N N . VAL A 1 207 ? 29.222 -8.398 5.037 1.00 52.97 207 VAL A N 1
ATOM 1590 C CA . VAL A 1 207 ? 27.991 -8.643 4.243 1.00 52.97 207 VAL A CA 1
ATOM 1591 C C . VAL A 1 207 ? 28.227 -9.477 2.965 1.00 52.97 207 VAL A C 1
ATOM 1593 O O . VAL A 1 207 ? 27.282 -9.828 2.270 1.00 52.97 207 VAL A O 1
ATOM 1596 N N . ASN A 1 208 ? 29.464 -9.893 2.670 1.00 53.41 208 ASN A N 1
ATOM 1597 C CA . ASN A 1 208 ? 29.796 -10.681 1.469 1.00 53.41 208 ASN A CA 1
ATOM 1598 C C . ASN A 1 208 ? 30.154 -12.150 1.762 1.00 53.41 208 ASN A C 1
ATOM 1600 O O . ASN A 1 208 ? 31.137 -12.677 1.247 1.00 53.41 208 ASN A O 1
ATOM 1604 N N . ARG A 1 209 ? 29.335 -12.854 2.551 1.00 48.97 209 ARG A N 1
ATOM 1605 C CA . ARG A 1 209 ? 29.295 -14.326 2.504 1.00 48.97 209 ARG A CA 1
ATOM 1606 C C . ARG A 1 209 ? 27.929 -14.775 2.005 1.00 48.97 209 ARG A C 1
ATOM 1608 O O . ARG A 1 209 ? 26.981 -14.922 2.766 1.00 48.97 209 ARG A O 1
ATOM 1615 N N . SER A 1 210 ? 27.862 -14.952 0.689 1.00 46.94 210 SER A N 1
ATOM 1616 C CA . SER A 1 210 ? 26.777 -15.657 0.007 1.00 46.94 210 SER A CA 1
ATOM 1617 C C . SER A 1 210 ? 26.681 -17.092 0.535 1.00 46.94 210 SER A C 1
ATOM 1619 O O . SER A 1 210 ? 27.703 -17.783 0.527 1.00 46.94 210 SER A O 1
ATOM 1621 N N . PRO A 1 211 ? 25.502 -17.591 0.938 1.00 54.47 211 PRO A N 1
ATOM 1622 C CA . PRO A 1 211 ? 25.285 -19.023 1.002 1.00 54.47 211 PRO A CA 1
ATOM 1623 C C . PRO A 1 211 ? 25.161 -19.559 -0.426 1.00 54.47 211 PRO A C 1
ATOM 1625 O O . PRO A 1 211 ? 24.331 -19.116 -1.223 1.00 54.47 211 PRO A O 1
ATOM 1628 N N . ALA A 1 212 ? 26.046 -20.499 -0.741 1.00 53.16 212 ALA A N 1
ATOM 1629 C CA . ALA A 1 212 ? 25.989 -21.306 -1.937 1.00 53.16 212 ALA A CA 1
ATOM 1630 C C . ALA A 1 212 ? 24.652 -22.063 -2.002 1.00 53.16 212 ALA A C 1
ATOM 1632 O O . ALA A 1 212 ? 24.251 -22.748 -1.067 1.00 53.16 212 ALA A O 1
ATOM 1633 N N . VAL A 1 213 ? 23.986 -21.881 -3.138 1.00 49.62 213 VAL A N 1
ATOM 1634 C CA . VAL A 1 213 ? 23.185 -22.848 -3.894 1.00 49.62 213 VAL A CA 1
ATOM 1635 C C . VAL A 1 213 ? 23.126 -24.252 -3.269 1.00 49.62 213 VAL A C 1
ATOM 1637 O O . VAL A 1 213 ? 24.019 -25.068 -3.474 1.00 49.62 213 VAL A O 1
ATOM 1640 N N . LEU A 1 214 ? 22.013 -24.568 -2.606 1.00 47.16 214 LEU A N 1
ATOM 1641 C CA . LEU A 1 214 ? 21.488 -25.932 -2.565 1.00 47.16 214 LEU A CA 1
ATOM 1642 C C . LEU A 1 214 ? 20.317 -25.994 -3.543 1.00 47.16 214 LEU A C 1
ATOM 1644 O O . LEU A 1 214 ? 19.183 -25.648 -3.228 1.00 47.16 214 LEU A O 1
ATOM 1648 N N . SER A 1 215 ? 20.651 -26.377 -4.774 1.00 44.78 215 SER A N 1
ATOM 1649 C CA . SER A 1 215 ? 19.703 -26.811 -5.793 1.00 44.78 215 SER A CA 1
ATOM 1650 C C . SER A 1 215 ? 19.294 -28.245 -5.460 1.00 44.78 215 SER A C 1
ATOM 1652 O O . SER A 1 215 ? 19.953 -29.201 -5.868 1.00 44.78 215 SER A O 1
ATOM 1654 N N . THR A 1 216 ? 18.246 -28.410 -4.656 1.00 52.22 216 THR A N 1
ATOM 1655 C CA . THR A 1 216 ? 17.581 -29.702 -4.478 1.00 52.22 216 THR A CA 1
ATOM 1656 C C . THR A 1 216 ? 16.574 -29.904 -5.602 1.00 52.22 216 THR A C 1
ATOM 1658 O O . THR A 1 216 ? 15.460 -29.392 -5.606 1.00 52.22 216 THR A O 1
ATOM 1661 N N . ARG A 1 217 ? 17.038 -30.686 -6.572 1.00 52.16 217 ARG A N 1
ATOM 1662 C CA . ARG A 1 217 ? 16.298 -31.460 -7.565 1.00 52.16 217 ARG A CA 1
ATOM 1663 C C . ARG A 1 217 ? 15.122 -32.196 -6.898 1.00 52.16 217 ARG A C 1
ATOM 1665 O O . ARG A 1 217 ? 15.353 -33.152 -6.170 1.00 52.16 217 ARG A O 1
ATOM 1672 N N . TRP A 1 218 ? 13.894 -31.746 -7.141 1.00 50.03 218 TRP A N 1
ATOM 1673 C CA . TRP A 1 218 ? 12.664 -32.513 -6.913 1.00 50.03 218 TRP A CA 1
ATOM 1674 C C . TRP A 1 218 ? 11.918 -32.551 -8.244 1.00 50.03 218 TRP A C 1
ATOM 1676 O O . TRP A 1 218 ? 11.356 -31.551 -8.682 1.00 50.03 218 TRP A O 1
ATOM 1686 N N . ALA A 1 219 ? 12.008 -33.691 -8.917 1.00 51.50 219 ALA A N 1
ATOM 1687 C CA . ALA A 1 219 ? 11.189 -34.036 -10.067 1.00 51.50 219 ALA A CA 1
ATOM 1688 C C . ALA A 1 219 ? 10.879 -35.534 -9.975 1.00 51.50 219 ALA A C 1
ATOM 1690 O O . ALA A 1 219 ? 11.389 -36.331 -10.754 1.00 51.50 219 ALA A O 1
ATOM 1691 N N . ASP A 1 220 ? 10.080 -35.877 -8.968 1.00 53.72 220 ASP A N 1
ATOM 1692 C CA . ASP A 1 220 ? 9.072 -36.933 -9.067 1.00 53.72 220 ASP A CA 1
ATOM 1693 C C . ASP A 1 220 ? 7.830 -36.212 -9.639 1.00 53.72 220 ASP A C 1
ATOM 1695 O O . ASP A 1 220 ? 7.463 -35.144 -9.154 1.00 53.72 220 ASP A O 1
ATOM 1699 N N . GLY A 1 221 ? 7.217 -36.589 -10.757 1.00 54.22 221 GLY A N 1
ATOM 1700 C CA . GLY A 1 221 ? 6.790 -37.939 -11.091 1.00 54.22 221 GLY A CA 1
ATOM 1701 C C . GLY A 1 221 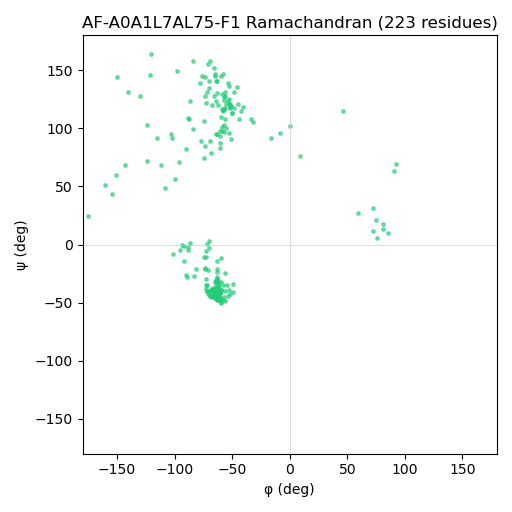? 5.341 -38.116 -10.637 1.00 54.22 221 GLY A C 1
ATOM 1702 O O . GLY A 1 221 ? 5.124 -38.828 -9.670 1.00 54.22 221 GLY A O 1
ATOM 1703 N N . TRP A 1 222 ? 4.375 -37.444 -11.281 1.00 57.88 222 TRP A N 1
ATOM 1704 C CA . TRP A 1 222 ? 2.939 -37.726 -11.120 1.00 57.88 222 TRP A CA 1
ATOM 1705 C C . TRP A 1 222 ? 2.269 -37.878 -12.490 1.00 57.88 222 TRP A C 1
ATOM 1707 O O . TRP A 1 222 ? 2.445 -37.055 -13.390 1.00 57.88 222 TRP A O 1
ATOM 1717 N N . GLU A 1 223 ? 1.577 -39.004 -12.612 1.00 59.03 223 GLU A N 1
ATOM 1718 C CA . GLU A 1 223 ? 1.012 -39.642 -13.795 1.00 59.03 223 GLU A CA 1
ATOM 1719 C C . GLU A 1 223 ? -0.370 -39.091 -14.196 1.00 59.03 223 GLU A C 1
ATOM 1721 O O . GLU A 1 223 ? -1.093 -38.538 -13.373 1.00 59.03 223 GLU A O 1
ATOM 1726 N N . GLY A 1 224 ? -0.704 -39.303 -15.476 1.00 57.25 224 GLY A N 1
ATOM 1727 C CA . GLY A 1 224 ? -1.996 -39.769 -16.007 1.00 57.25 224 GLY A CA 1
ATOM 1728 C C . GLY A 1 224 ? -3.317 -39.168 -15.514 1.00 57.25 224 GLY A C 1
ATOM 1729 O O . GLY A 1 224 ? -3.737 -39.460 -14.402 1.00 57.25 224 GLY A O 1
ATOM 1730 N N . VAL A 1 225 ? -4.032 -38.488 -16.425 1.00 52.78 225 VAL A N 1
ATOM 1731 C CA . VAL A 1 225 ? -5.325 -38.903 -17.033 1.00 52.78 225 VAL A CA 1
ATOM 1732 C C . VAL A 1 225 ? -5.401 -38.287 -18.429 1.00 52.78 225 VAL A C 1
ATOM 1734 O O . VAL A 1 225 ? -5.029 -37.098 -18.554 1.00 52.78 225 VAL A O 1
#

Mean predicted aligned error: 17.93 Å

Foldseek 3Di:
DDAQDVVLLVCVVVVDDLVVVCVVVVHDSVVSVVSVVRCVVVVSHPPPPPPLVPQVLVLLLVCVLVVDDLVRCCVVVSHVDSVVSVVSLVVCVVVVNPSSPRPPCVCLVVCPLVVLVVVVVVVDDLVVSCVVSVHDSVVSVVSVVVPPPVPPPPPPPPDPDDDDPPPPPDDDPDDDPDDDDPPPPDDDPDDDPPPPPPDPVVVVPPPPDDDDDPPDDDDDDDDDD

Radius of gyration: 36.66 Å; Cα contacts (8 Å, |Δi|>4): 114; chains: 1; bounding box: 65×59×117 Å